Protein AF-0000000070935274 (afdb_homodimer)

Structure (mmCIF, N/CA/C/O backbone):
data_AF-0000000070935274-model_v1
#
loop_
_entity.id
_entity.type
_entity.pdbx_description
1 polymer 'Uncharacterized protein'
#
loop_
_atom_site.group_PDB
_atom_site.id
_atom_site.type_symbol
_atom_site.label_atom_id
_atom_site.label_alt_id
_atom_site.label_comp_id
_atom_site.label_asym_id
_atom_site.label_entity_id
_atom_site.label_seq_id
_atom_site.pdbx_PDB_ins_code
_atom_site.Cartn_x
_atom_site.Cartn_y
_atom_site.Cartn_z
_atom_site.occupancy
_atom_site.B_iso_or_equiv
_atom_site.auth_seq_id
_atom_site.auth_comp_id
_atom_site.auth_asym_id
_atom_site.auth_atom_id
_atom_site.pdbx_PDB_model_num
ATOM 1 N N . MET A 1 1 ? 27.766 1.95 -9.805 1 23.78 1 MET A N 1
ATOM 2 C CA . MET A 1 1 ? 26.625 1.088 -9.516 1 23.78 1 MET A CA 1
ATOM 3 C C . MET A 1 1 ? 25.875 0.736 -10.797 1 23.78 1 MET A C 1
ATOM 5 O O . MET A 1 1 ? 25.547 1.617 -11.602 1 23.78 1 MET A O 1
ATOM 9 N N . GLY A 1 2 ? 26.094 -0.434 -11.422 1 29.52 2 GLY A N 1
ATOM 10 C CA . GLY A 1 2 ? 25.734 -0.996 -12.711 1 29.52 2 GLY A CA 1
ATOM 11 C C . GLY A 1 2 ? 24.25 -0.93 -13 1 29.52 2 GLY A C 1
ATOM 12 O O . GLY A 1 2 ? 23.422 -1.37 -12.188 1 29.52 2 GLY A O 1
ATOM 13 N N . SER A 1 3 ? 23.703 0.046 -13.68 1 35.31 3 SER A N 1
ATOM 14 C CA . SER A 1 3 ? 22.406 0.133 -14.344 1 35.31 3 SER A CA 1
ATOM 15 C C . SER A 1 3 ? 22.078 -1.161 -15.086 1 35.31 3 SER A C 1
ATOM 17 O O . SER A 1 3 ? 22.656 -1.447 -16.141 1 35.31 3 SER A O 1
ATOM 19 N N . GLU A 1 4 ? 22.125 -2.318 -14.398 1 36.69 4 GLU A N 1
ATOM 20 C CA . GLU A 1 4 ? 21.859 -3.527 -15.164 1 36.69 4 GLU A CA 1
ATOM 21 C C . GLU A 1 4 ? 20.703 -3.324 -16.141 1 36.69 4 GLU A C 1
ATOM 23 O O . GLU A 1 4 ? 19.719 -2.656 -15.797 1 36.69 4 GLU A O 1
ATOM 28 N N . ASN A 1 5 ? 20.984 -3.178 -17.359 1 36.78 5 ASN A N 1
ATOM 29 C CA . ASN A 1 5 ? 20.203 -3.123 -18.594 1 36.78 5 ASN A CA 1
ATOM 30 C C . ASN A 1 5 ? 19.062 -4.129 -18.594 1 36.78 5 ASN A C 1
ATOM 32 O O . ASN A 1 5 ? 19.25 -5.289 -18.969 1 36.78 5 ASN A O 1
ATOM 36 N N . TRP A 1 6 ? 18.188 -4.125 -17.625 1 37.66 6 TRP A N 1
ATOM 37 C CA . TRP A 1 6 ? 17.031 -5 -17.766 1 37.66 6 TRP A CA 1
ATOM 38 C C . TRP A 1 6 ? 16.297 -4.742 -19.078 1 37.66 6 TRP A C 1
ATOM 40 O O . TRP A 1 6 ? 15.797 -3.635 -19.312 1 37.66 6 TRP A O 1
ATOM 50 N N . LYS A 1 7 ? 16.719 -5.328 -20.125 1 41.16 7 LYS A N 1
ATOM 51 C CA . LYS A 1 7 ? 15.953 -5.227 -21.375 1 41.16 7 LYS A CA 1
ATOM 52 C C . LYS A 1 7 ? 14.68 -6.066 -21.312 1 41.16 7 LYS A C 1
ATOM 54 O O . LYS A 1 7 ? 14.727 -7.25 -20.984 1 41.16 7 LYS A O 1
ATOM 59 N N . PRO A 1 8 ? 13.383 -5.391 -21.422 1 43.16 8 PRO A N 1
ATOM 60 C CA . PRO A 1 8 ? 12.156 -6.191 -21.453 1 43.16 8 PRO A CA 1
ATOM 61 C C . PRO A 1 8 ? 12.125 -7.184 -22.609 1 43.16 8 PRO A C 1
ATOM 63 O O . PRO A 1 8 ? 12.375 -6.805 -23.766 1 43.16 8 PRO A O 1
ATOM 66 N N . THR A 1 9 ? 12.617 -8.289 -22.578 1 44.41 9 THR A N 1
ATOM 67 C CA . THR A 1 9 ? 12.141 -9.211 -23.609 1 44.41 9 THR A CA 1
ATOM 68 C C . THR A 1 9 ? 10.734 -9.703 -23.281 1 44.41 9 THR A C 1
ATOM 70 O O . THR A 1 9 ? 10.227 -9.477 -22.188 1 44.41 9 THR A O 1
ATOM 73 N N . SER A 1 10 ? 9.898 -10.398 -24.203 1 48.88 10 SER A N 1
ATOM 74 C CA . SER A 1 10 ? 8.523 -10.883 -24.109 1 48.88 10 SER A CA 1
ATOM 75 C C . SER A 1 10 ? 8.211 -11.398 -22.719 1 48.88 10 SER A C 1
ATOM 77 O O . SER A 1 10 ? 7.086 -11.242 -22.234 1 48.88 10 SER A O 1
ATOM 79 N N . SER A 1 11 ? 9.125 -12.148 -22.094 1 55.41 11 SER A N 1
ATOM 80 C CA . SER A 1 11 ? 9.141 -12.797 -20.781 1 55.41 11 SER A CA 1
ATOM 81 C C . SER A 1 11 ? 10.023 -12.039 -19.797 1 55.41 11 SER A C 1
ATOM 83 O O . SER A 1 11 ? 10.648 -12.641 -18.922 1 55.41 11 SER A O 1
ATOM 85 N N . SER A 1 12 ? 10.297 -10.82 -19.922 1 73.69 12 SER A N 1
ATOM 86 C CA . SER A 1 12 ? 11.336 -10.195 -19.109 1 73.69 12 SER A CA 1
ATOM 87 C C . SER A 1 12 ? 10.789 -9.805 -17.734 1 73.69 12 SER A C 1
ATOM 89 O O . SER A 1 12 ? 9.773 -9.117 -17.641 1 73.69 12 SER A O 1
ATOM 91 N N . PHE A 1 13 ? 11.383 -10.484 -16.859 1 86.25 13 PHE A N 1
ATOM 92 C CA . PHE A 1 13 ? 11.125 -10.172 -15.461 1 86.25 13 PHE A CA 1
ATOM 93 C C . PHE A 1 13 ? 11.953 -8.969 -15.016 1 86.25 13 PHE A C 1
ATOM 95 O O . PHE A 1 13 ? 13.094 -8.805 -15.453 1 86.25 13 PHE A O 1
ATOM 102 N N . PHE A 1 14 ? 11.359 -8.141 -14.328 1 87.88 14 PHE A N 1
ATOM 103 C CA . PHE A 1 14 ? 12.039 -6.996 -13.734 1 87.88 14 PHE A CA 1
ATOM 104 C C . PHE A 1 14 ? 12.086 -7.125 -12.219 1 87.88 14 PHE A C 1
ATOM 106 O O . PHE A 1 14 ? 11.258 -7.812 -11.617 1 87.88 14 PHE A O 1
ATOM 113 N N . PRO A 1 15 ? 13.094 -6.441 -11.648 1 89.31 15 PRO A N 1
ATOM 114 C CA . PRO A 1 15 ? 13.188 -6.535 -10.188 1 89.31 15 PRO A CA 1
ATOM 115 C C . PRO A 1 15 ? 12.008 -5.887 -9.477 1 89.31 15 PRO A C 1
ATOM 117 O O . PRO A 1 15 ? 11.688 -4.723 -9.727 1 89.31 15 PRO A O 1
ATOM 120 N N . VAL A 1 16 ? 11.375 -6.645 -8.727 1 90.56 16 VAL A N 1
ATOM 121 C CA . VAL A 1 16 ? 10.336 -6.16 -7.828 1 90.56 16 VAL A CA 1
ATOM 122 C C . VAL A 1 16 ? 10.875 -6.086 -6.402 1 90.56 16 VAL A C 1
ATOM 124 O O . VAL A 1 16 ? 10.953 -7.102 -5.711 1 90.56 16 VAL A O 1
ATOM 127 N N . VAL A 1 17 ? 11.227 -4.836 -5.957 1 85.88 17 VAL A N 1
ATOM 128 C CA . VAL A 1 17 ? 11.852 -4.668 -4.652 1 85.88 17 VAL A CA 1
ATOM 129 C C . VAL A 1 17 ? 10.797 -4.301 -3.611 1 85.88 17 VAL A C 1
ATOM 131 O O . VAL A 1 17 ? 10.836 -4.785 -2.479 1 85.88 17 VAL A O 1
ATOM 134 N N . SER A 1 18 ? 9.883 -3.482 -4.023 1 88.06 18 SER A N 1
ATOM 135 C CA . SER A 1 18 ? 8.836 -3.066 -3.096 1 88.06 18 SER A CA 1
ATOM 136 C C . SER A 1 18 ? 7.477 -3.635 -3.498 1 88.06 18 SER A C 1
ATOM 138 O O . SER A 1 18 ? 6.879 -4.41 -2.754 1 88.06 18 SER A O 1
ATOM 140 N N . TRP A 1 19 ? 7.059 -3.24 -4.781 1 90.12 19 TRP A N 1
ATOM 141 C CA . TRP A 1 19 ? 5.77 -3.766 -5.227 1 90.12 19 TRP A CA 1
ATOM 142 C C . TRP A 1 19 ? 5.676 -3.764 -6.746 1 90.12 19 TRP A C 1
ATOM 144 O O . TRP A 1 19 ? 6.516 -3.168 -7.426 1 90.12 19 TRP A O 1
ATOM 154 N N . ILE A 1 20 ? 4.773 -4.535 -7.223 1 92.31 20 ILE A N 1
ATOM 155 C CA . ILE A 1 20 ? 4.277 -4.477 -8.594 1 92.31 20 ILE A CA 1
ATOM 156 C C . ILE A 1 20 ? 2.75 -4.445 -8.586 1 92.31 20 ILE A C 1
ATOM 158 O O . ILE A 1 20 ? 2.111 -5.059 -7.73 1 92.31 20 ILE A O 1
ATOM 162 N N . TYR A 1 21 ? 2.174 -3.656 -9.469 1 94.06 21 TYR A N 1
ATOM 163 C CA . TYR A 1 21 ? 0.718 -3.584 -9.492 1 94.06 21 TYR A CA 1
ATOM 164 C C . TYR A 1 21 ? 0.194 -3.541 -10.922 1 94.06 21 TYR A C 1
ATOM 166 O O . TYR A 1 21 ? 0.923 -3.174 -11.844 1 94.06 21 TYR A O 1
ATOM 174 N N . ILE A 1 22 ? -1.025 -3.965 -11.078 1 94.25 22 ILE A N 1
ATOM 175 C CA . ILE A 1 22 ? -1.756 -3.865 -12.336 1 94.25 22 ILE A CA 1
ATOM 176 C C . ILE A 1 22 ? -3.129 -3.246 -12.094 1 94.25 22 ILE A C 1
ATOM 178 O O . ILE A 1 22 ? -3.682 -3.363 -10.992 1 94.25 22 ILE A O 1
ATOM 182 N N . LYS A 1 23 ? -3.602 -2.588 -13.117 1 93 23 LYS A N 1
ATOM 183 C CA . LYS A 1 23 ? -4.918 -1.963 -13.031 1 93 23 LYS A CA 1
ATOM 184 C C . LYS A 1 23 ? -5.891 -2.596 -14.023 1 93 23 LYS A C 1
ATOM 186 O O . LYS A 1 23 ? -5.531 -2.865 -15.172 1 93 23 LYS A O 1
ATOM 191 N N . ASP A 1 24 ? -6.988 -2.934 -13.477 1 92 24 ASP A N 1
ATOM 192 C CA . ASP A 1 24 ? -8.125 -3.303 -14.312 1 92 24 ASP A CA 1
ATOM 193 C C . ASP A 1 24 ? -9.086 -2.127 -14.492 1 92 24 ASP A C 1
ATOM 195 O O . ASP A 1 24 ? -9.977 -1.92 -13.672 1 92 24 ASP A O 1
ATOM 199 N N . ARG A 1 25 ? -8.953 -1.443 -15.516 1 88.38 25 ARG A N 1
ATOM 200 C CA . ARG A 1 25 ? -9.703 -0.211 -15.742 1 88.38 25 ARG A CA 1
ATOM 201 C C . ARG A 1 25 ? -11.172 -0.507 -16.016 1 88.38 25 ARG A C 1
ATOM 203 O O . ARG A 1 25 ? -12.047 0.293 -15.68 1 88.38 25 ARG A O 1
ATOM 210 N N . LEU A 1 26 ? -11.453 -1.664 -16.578 1 87.69 26 LEU A N 1
ATOM 211 C CA . LEU A 1 26 ? -12.836 -2.043 -16.844 1 87.69 26 LEU A CA 1
ATOM 212 C C . LEU A 1 26 ? -13.609 -2.23 -15.547 1 87.69 26 LEU A C 1
ATOM 214 O O . LEU A 1 26 ? -14.758 -1.799 -15.438 1 87.69 26 LEU A O 1
ATOM 218 N N . ARG A 1 27 ? -12.969 -2.811 -14.617 1 89.31 27 ARG A N 1
ATOM 219 C CA . ARG A 1 27 ? -13.625 -3.082 -13.344 1 89.31 27 ARG A CA 1
ATOM 220 C C . ARG A 1 27 ? -13.281 -2.016 -12.312 1 89.31 27 ARG A C 1
ATOM 222 O O . ARG A 1 27 ? -13.75 -2.072 -11.172 1 89.31 27 ARG A O 1
ATOM 229 N N . ASN A 1 28 ? -12.445 -1.105 -12.625 1 90.44 28 ASN A N 1
ATOM 230 C CA . ASN A 1 28 ? -11.984 -0.032 -11.75 1 90.44 28 ASN A CA 1
ATOM 231 C C . ASN A 1 28 ? -11.289 -0.58 -10.508 1 90.44 28 ASN A C 1
ATOM 233 O O . ASN A 1 28 ? -11.586 -0.17 -9.391 1 90.44 28 ASN A O 1
ATOM 237 N N . LEU A 1 29 ? -10.383 -1.49 -10.727 1 94 29 LEU A N 1
ATOM 238 C CA . LEU A 1 29 ? -9.672 -2.135 -9.625 1 94 29 LEU A CA 1
ATOM 239 C C . LEU A 1 29 ? -8.164 -2.088 -9.852 1 94 29 LEU A C 1
ATOM 241 O O . LEU A 1 29 ? -7.699 -2.096 -10.992 1 94 29 LEU A O 1
ATOM 245 N N . GLN A 1 30 ? -7.508 -1.974 -8.781 1 94.69 30 GLN A N 1
ATOM 246 C CA . GLN A 1 30 ? -6.059 -2.156 -8.773 1 94.69 30 GLN A CA 1
ATOM 247 C C . GLN A 1 30 ? -5.664 -3.373 -7.938 1 94.69 30 GLN A C 1
ATOM 249 O O . GLN A 1 30 ? -6.227 -3.605 -6.867 1 94.69 30 GLN A O 1
ATOM 254 N N . PHE A 1 31 ? -4.789 -4.156 -8.484 1 94.75 31 PHE A N 1
ATOM 255 C CA . PHE A 1 31 ? -4.199 -5.297 -7.797 1 94.75 31 PHE A CA 1
ATOM 256 C C . PHE A 1 31 ? -2.707 -5.078 -7.566 1 94.75 31 PHE A C 1
ATOM 258 O O . PHE A 1 31 ? -1.964 -4.801 -8.508 1 94.75 31 PHE A O 1
ATOM 265 N N . THR A 1 32 ? -2.281 -5.168 -6.293 1 94.25 32 THR A N 1
ATOM 266 C CA . THR A 1 32 ? -0.896 -4.918 -5.91 1 94.25 32 THR A CA 1
ATOM 267 C C . THR A 1 32 ? -0.292 -6.145 -5.234 1 94.25 32 THR A C 1
ATOM 269 O O . THR A 1 32 ? -0.936 -6.777 -4.391 1 94.25 32 THR A O 1
ATOM 272 N N . VAL A 1 33 ? 0.872 -6.445 -5.566 1 92.25 33 VAL A N 1
ATOM 273 C CA . VAL A 1 33 ? 1.615 -7.555 -4.984 1 92.25 33 VAL A CA 1
ATOM 274 C C . VAL A 1 33 ? 2.879 -7.035 -4.305 1 92.25 33 VAL A C 1
ATOM 276 O O . VAL A 1 33 ? 3.686 -6.34 -4.93 1 92.25 33 VAL A O 1
ATOM 279 N N . LEU A 1 34 ? 3.055 -7.312 -3.068 1 89.5 34 LEU A N 1
ATOM 280 C CA . LEU A 1 34 ? 4.258 -7.051 -2.289 1 89.5 34 LEU A CA 1
ATOM 281 C C . LEU A 1 34 ? 4.938 -8.352 -1.88 1 89.5 34 LEU A C 1
ATOM 283 O O . LEU A 1 34 ? 4.43 -9.086 -1.027 1 89.5 34 LEU A O 1
ATOM 287 N N . PRO A 1 35 ? 6.035 -8.617 -2.496 1 87.19 35 PRO A N 1
ATOM 288 C CA . PRO A 1 35 ? 6.766 -9.812 -2.062 1 87.19 35 PRO A CA 1
ATOM 289 C C . PRO A 1 35 ? 7.512 -9.594 -0.747 1 87.19 35 PRO A C 1
ATOM 291 O O . PRO A 1 35 ? 7.816 -8.461 -0.383 1 87.19 35 PRO A O 1
ATOM 294 N N . ASP A 1 36 ? 7.816 -10.664 -0.062 1 78.94 36 ASP A N 1
ATOM 295 C CA . ASP A 1 36 ? 8.523 -10.578 1.213 1 78.94 36 ASP A CA 1
ATOM 296 C C . ASP A 1 36 ? 10.008 -10.32 0.999 1 78.94 36 ASP A C 1
ATOM 298 O O . ASP A 1 36 ? 10.703 -9.852 1.907 1 78.94 36 ASP A O 1
ATOM 302 N N . THR A 1 37 ? 10.523 -10.672 -0.162 1 80.81 37 THR A N 1
ATOM 303 C CA . THR A 1 37 ? 11.891 -10.414 -0.582 1 80.81 37 THR A CA 1
ATOM 304 C C . THR A 1 37 ? 11.945 -10.008 -2.053 1 80.81 37 THR A C 1
ATOM 306 O O . THR A 1 37 ? 11.062 -10.367 -2.83 1 80.81 37 THR A O 1
ATOM 309 N N . PRO A 1 38 ? 12.938 -9.156 -2.316 1 84.12 38 PRO A N 1
ATOM 310 C CA . PRO A 1 38 ? 13.031 -8.797 -3.734 1 84.12 38 PRO A CA 1
ATOM 311 C C . PRO A 1 38 ? 13.031 -10.016 -4.652 1 84.12 38 PRO A C 1
ATOM 313 O O . PRO A 1 38 ? 13.633 -11.047 -4.324 1 84.12 38 PRO A O 1
ATOM 316 N N . GLU A 1 39 ? 12.344 -9.875 -5.766 1 86.31 39 GLU A N 1
ATOM 317 C CA . GLU A 1 39 ? 12.25 -10.961 -6.738 1 86.31 39 GLU A CA 1
ATOM 318 C C . GLU A 1 39 ? 11.938 -10.422 -8.133 1 86.31 39 GLU A C 1
ATOM 320 O O . GLU A 1 39 ? 11.789 -9.211 -8.32 1 86.31 39 GLU A O 1
ATOM 325 N N . GLY A 1 40 ? 11.922 -11.328 -9.078 1 86.25 40 GLY A N 1
ATOM 326 C CA . GLY A 1 40 ? 11.531 -10.93 -10.422 1 86.25 40 GLY A CA 1
ATOM 327 C C . GLY A 1 40 ? 10.039 -11.008 -10.664 1 86.25 40 GLY A C 1
ATOM 328 O O . GLY A 1 40 ? 9.375 -11.93 -10.188 1 86.25 40 GLY A O 1
ATOM 329 N N . GLY A 1 41 ? 9.547 -9.969 -11.312 1 87.88 41 GLY A N 1
ATOM 330 C CA . GLY A 1 41 ? 8.133 -9.977 -11.656 1 87.88 41 GLY A CA 1
ATOM 331 C C . GLY A 1 41 ? 7.828 -9.234 -12.945 1 87.88 41 GLY A C 1
ATOM 332 O O . GLY A 1 41 ? 8.664 -8.477 -13.445 1 87.88 41 GLY A O 1
ATOM 333 N N . THR A 1 42 ? 6.707 -9.555 -13.445 1 88.81 42 THR A N 1
ATOM 334 C CA . THR A 1 42 ? 6.219 -8.859 -14.633 1 88.81 42 THR A CA 1
ATOM 335 C C . THR A 1 42 ? 4.695 -8.898 -14.695 1 88.81 42 THR A C 1
ATOM 337 O O . THR A 1 42 ? 4.059 -9.672 -13.977 1 88.81 42 THR A O 1
ATOM 340 N N . SER A 1 43 ? 4.184 -7.961 -15.477 1 90.94 43 SER A N 1
ATOM 341 C CA . SER A 1 43 ? 2.748 -7.988 -15.742 1 90.94 43 SER A CA 1
ATOM 342 C C . SER A 1 43 ? 2.455 -8.578 -17.125 1 90.94 43 SER A C 1
ATOM 344 O O . SER A 1 43 ? 3.115 -8.227 -18.094 1 90.94 43 SER A O 1
ATOM 346 N N . LEU A 1 44 ? 1.514 -9.438 -17.125 1 84.12 44 LEU A N 1
ATOM 347 C CA . LEU A 1 44 ? 1.109 -10.062 -18.375 1 84.12 44 LEU A CA 1
ATOM 348 C C . LEU A 1 44 ? -0.054 -9.312 -19.016 1 84.12 44 LEU A C 1
ATOM 350 O O . LEU A 1 44 ? -0.822 -8.648 -18.312 1 84.12 44 LEU A O 1
ATOM 354 N N . HIS A 1 45 ? -0.156 -9.383 -20.281 1 75.88 45 HIS A N 1
ATOM 355 C CA . HIS A 1 45 ? -1.172 -8.672 -21.047 1 75.88 45 HIS A CA 1
ATOM 356 C C . HIS A 1 45 ? -2.576 -9.078 -20.609 1 75.88 45 HIS A C 1
ATOM 358 O O . HIS A 1 45 ? -3.539 -8.344 -20.844 1 75.88 45 HIS A O 1
ATOM 364 N N . ASP A 1 46 ? -2.654 -10.141 -20 1 76.5 46 ASP A N 1
ATOM 365 C CA . ASP A 1 46 ? -3.975 -10.633 -19.625 1 76.5 46 ASP A CA 1
ATOM 366 C C . ASP A 1 46 ? -4.363 -10.148 -18.219 1 76.5 46 ASP A C 1
ATOM 368 O O . ASP A 1 46 ? -5.348 -10.609 -17.656 1 76.5 46 ASP A O 1
ATOM 372 N N . GLY A 1 47 ? -3.678 -9.25 -17.734 1 85.19 47 GLY A N 1
ATOM 373 C CA . GLY A 1 47 ? -4.031 -8.711 -16.438 1 85.19 47 GLY A CA 1
ATOM 374 C C . GLY A 1 47 ? -3.553 -9.57 -15.281 1 85.19 47 GLY A C 1
ATOM 375 O O . GLY A 1 47 ? -4.242 -9.703 -14.273 1 85.19 47 GLY A O 1
ATOM 376 N N . GLN A 1 48 ? -2.523 -10.188 -15.5 1 90 48 GLN A N 1
ATOM 377 C CA . GLN A 1 48 ? -1.946 -11.031 -14.461 1 90 48 GLN A CA 1
ATOM 378 C C . GLN A 1 48 ? -0.538 -10.578 -14.094 1 90 48 GLN A C 1
ATOM 380 O O . GLN A 1 48 ? 0.158 -9.977 -14.922 1 90 48 GLN A O 1
ATOM 385 N N . VAL A 1 49 ? -0.214 -10.812 -12.922 1 90.56 49 VAL A N 1
ATOM 386 C CA . VAL A 1 49 ? 1.17 -10.641 -12.492 1 90.56 49 VAL A CA 1
ATOM 387 C C . VAL A 1 49 ? 1.87 -12 -12.469 1 90.56 49 VAL A C 1
ATOM 389 O O . VAL A 1 49 ? 1.296 -12.992 -12.016 1 90.56 49 VAL A O 1
ATOM 392 N N . GLU A 1 50 ? 3.018 -12 -12.961 1 88.56 50 GLU A N 1
ATOM 393 C CA . GLU A 1 50 ? 3.859 -13.195 -12.891 1 88.56 50 GLU A CA 1
ATOM 394 C C . GLU A 1 50 ? 5.121 -12.93 -12.078 1 88.56 50 GLU A C 1
ATOM 396 O O . GLU A 1 50 ? 5.805 -11.922 -12.289 1 88.56 50 GLU A O 1
ATOM 401 N N . LEU A 1 51 ? 5.348 -13.797 -11.141 1 87.31 51 LEU A N 1
ATOM 402 C CA . LEU A 1 51 ? 6.562 -13.711 -10.336 1 87.31 51 LEU A CA 1
ATOM 403 C C . LEU A 1 51 ? 7.516 -14.852 -10.672 1 87.31 51 LEU A C 1
ATOM 405 O O . LEU A 1 51 ? 7.078 -15.953 -11.023 1 87.31 51 LEU A O 1
ATOM 409 N N . MET A 1 52 ? 8.82 -14.508 -10.508 1 84.81 52 MET A N 1
ATOM 410 C CA . MET A 1 52 ? 9.852 -15.469 -10.867 1 84.81 52 MET A CA 1
ATOM 411 C C . MET A 1 52 ? 9.945 -16.578 -9.828 1 84.81 52 MET A C 1
ATOM 413 O O . MET A 1 52 ? 10.039 -17.766 -10.18 1 84.81 52 MET A O 1
ATOM 417 N N . ASP A 1 53 ? 10.172 -16.125 -8.586 1 77.31 53 ASP A N 1
ATOM 418 C CA . ASP A 1 53 ? 10.383 -17.109 -7.527 1 77.31 53 ASP A CA 1
ATOM 419 C C . ASP A 1 53 ? 9.055 -17.562 -6.934 1 77.31 53 ASP A C 1
ATOM 421 O O . ASP A 1 53 ? 8.133 -16.766 -6.773 1 77.31 53 ASP A O 1
ATOM 425 N N . ARG A 1 54 ? 9.195 -18.844 -6.758 1 68.62 54 ARG A N 1
ATOM 426 C CA . ARG A 1 54 ? 8.039 -19.453 -6.117 1 68.62 54 ARG A CA 1
ATOM 427 C C . ARG A 1 54 ? 8.336 -19.812 -4.664 1 68.62 54 ARG A C 1
ATOM 429 O O . ARG A 1 54 ? 9.5 -19.812 -4.25 1 68.62 54 ARG A O 1
ATOM 436 N N . LEU A 1 55 ? 7.352 -20.031 -3.814 1 62 55 LEU A N 1
ATOM 437 C CA . LEU A 1 55 ? 7.441 -20.359 -2.396 1 62 55 LEU A CA 1
ATOM 438 C C . LEU A 1 55 ? 7.668 -19.109 -1.562 1 62 55 LEU A C 1
ATOM 440 O O . LEU A 1 55 ? 8.625 -19.031 -0.784 1 62 55 LEU A O 1
ATOM 444 N N . ARG A 1 56 ? 7.062 -18.234 -1.952 1 71.12 56 ARG A N 1
ATOM 445 C CA . ARG A 1 56 ? 7.211 -16.969 -1.229 1 71.12 56 ARG A CA 1
ATOM 446 C C . ARG A 1 56 ? 5.883 -16.531 -0.625 1 71.12 56 ARG A C 1
ATOM 448 O O . ARG A 1 56 ? 4.82 -16.969 -1.059 1 71.12 56 ARG A O 1
ATOM 455 N N . ASN A 1 57 ? 6.125 -15.922 0.449 1 80.12 57 ASN A N 1
ATOM 456 C CA . ASN A 1 57 ? 4.984 -15.211 1.018 1 80.12 57 ASN A CA 1
ATOM 457 C C . ASN A 1 57 ? 4.73 -13.891 0.299 1 80.12 57 ASN A C 1
ATOM 459 O O . ASN A 1 57 ? 5.672 -13.148 0.008 1 80.12 57 ASN A O 1
ATOM 463 N N . LEU A 1 58 ? 3.504 -13.766 -0.087 1 87.25 58 LEU A N 1
ATOM 464 C CA . LEU A 1 58 ? 3.109 -12.547 -0.775 1 87.25 58 LEU A CA 1
ATOM 465 C C . LEU A 1 58 ? 2.037 -11.797 0.013 1 87.25 58 LEU A C 1
ATOM 467 O O . LEU A 1 58 ? 1.139 -12.414 0.586 1 87.25 58 LEU A O 1
ATOM 471 N N . GLN A 1 59 ? 2.182 -10.547 0.032 1 89 59 GLN A N 1
ATOM 472 C CA . GLN A 1 59 ? 1.059 -9.688 0.4 1 89 59 GLN A CA 1
ATOM 473 C C . GLN A 1 59 ? 0.313 -9.195 -0.837 1 89 59 GLN A C 1
ATOM 475 O O . GLN A 1 59 ? 0.916 -8.609 -1.74 1 89 59 GLN A O 1
ATOM 480 N N . LEU A 1 60 ? -0.949 -9.492 -0.827 1 91.25 60 LEU A N 1
ATOM 481 C CA . LEU A 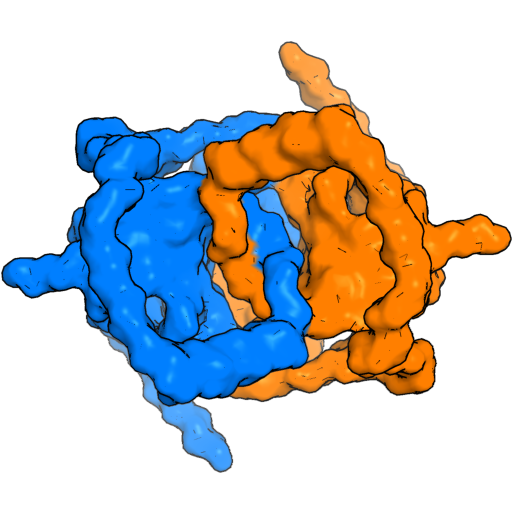1 60 ? -1.812 -9.117 -1.939 1 91.25 60 LEU A CA 1
ATOM 482 C C . LEU A 1 60 ? -2.834 -8.07 -1.501 1 91.25 60 LEU A C 1
ATOM 484 O O . LEU A 1 60 ? -3.486 -8.234 -0.466 1 91.25 60 LEU A O 1
ATOM 488 N N . THR A 1 61 ? -2.912 -6.973 -2.262 1 92.62 61 THR A N 1
ATOM 489 C CA . THR A 1 61 ? -3.9 -5.949 -1.938 1 92.62 61 THR A CA 1
ATOM 490 C C . THR A 1 61 ? -4.766 -5.629 -3.152 1 92.62 61 THR A C 1
ATOM 492 O O . THR A 1 61 ? -4.25 -5.441 -4.258 1 92.62 61 THR A O 1
ATOM 495 N N . VAL A 1 62 ? -6.062 -5.641 -2.934 1 93.31 62 VAL A N 1
ATOM 496 C CA . VAL A 1 62 ? -7.035 -5.195 -3.924 1 93.31 62 VAL A CA 1
ATOM 497 C C . VAL A 1 62 ? -7.707 -3.908 -3.447 1 93.31 62 VAL A C 1
ATOM 499 O O . VAL A 1 62 ? -8.109 -3.805 -2.285 1 93.31 62 VAL A O 1
ATOM 502 N N . LEU A 1 63 ? -7.77 -2.961 -4.328 1 93.5 63 LEU A N 1
ATOM 503 C CA . LEU A 1 63 ? -8.43 -1.702 -3.996 1 93.5 63 LEU A CA 1
ATOM 504 C C . LEU A 1 63 ? -9.016 -1.05 -5.246 1 93.5 63 LEU A C 1
ATOM 506 O O . LEU A 1 63 ? -8.664 -1.419 -6.367 1 93.5 63 LEU A O 1
ATOM 510 N N . PRO A 1 64 ? -9.953 -0.121 -5.027 1 93.25 64 PRO A N 1
ATOM 511 C CA . PRO A 1 64 ? -10.438 0.612 -6.199 1 93.25 64 PRO A CA 1
ATOM 512 C C . PRO A 1 64 ? -9.328 1.386 -6.91 1 93.25 64 PRO A C 1
ATOM 514 O O . PRO A 1 64 ? -8.438 1.929 -6.258 1 93.25 64 PRO A O 1
ATOM 517 N N . ASP A 1 65 ? -9.375 1.288 -8.242 1 92.69 65 ASP A N 1
ATOM 518 C CA . ASP A 1 65 ? -8.484 2.162 -9.008 1 92.69 65 ASP A CA 1
ATOM 519 C C . ASP A 1 65 ? -8.75 3.631 -8.68 1 92.69 65 ASP A C 1
ATOM 521 O O . ASP A 1 65 ? -9.805 4.168 -9.016 1 92.69 65 ASP A O 1
ATOM 525 N N . THR A 1 66 ? -7.809 4.25 -8.008 1 89.94 66 THR A N 1
ATOM 526 C CA . THR A 1 66 ? -7.953 5.625 -7.547 1 89.94 66 THR A CA 1
ATOM 527 C C . THR A 1 66 ? -7.051 6.562 -8.344 1 89.94 66 THR A C 1
ATOM 529 O O . THR A 1 66 ? -5.871 6.27 -8.555 1 89.94 66 THR A O 1
ATOM 532 N N . PRO A 1 67 ? -7.664 7.652 -8.859 1 88.25 67 PRO A N 1
ATOM 533 C CA . PRO A 1 67 ? -6.789 8.633 -9.5 1 88.25 67 PRO A CA 1
ATOM 534 C C . PRO A 1 67 ? -5.844 9.32 -8.508 1 88.25 67 PRO A C 1
ATOM 536 O O . PRO A 1 67 ? -6.141 9.383 -7.312 1 88.25 67 PRO A O 1
ATOM 539 N N . GLU A 1 68 ? -4.703 9.75 -9.055 1 86.75 68 GLU A N 1
ATOM 540 C CA . GLU A 1 68 ? -3.793 10.531 -8.219 1 86.75 68 GLU A CA 1
ATOM 541 C C . GLU A 1 68 ? -4.52 11.695 -7.559 1 86.75 68 GLU A C 1
ATOM 543 O O . GLU A 1 68 ? -5.238 12.445 -8.219 1 86.75 68 GLU A O 1
ATOM 548 N N . GLY A 1 69 ? -4.312 11.82 -6.234 1 85.38 69 GLY A N 1
ATOM 549 C CA . GLY A 1 69 ? -4.914 12.922 -5.492 1 85.38 69 GLY A CA 1
ATOM 550 C C . GLY A 1 69 ? -6.406 12.75 -5.277 1 85.38 69 GLY A C 1
ATOM 551 O O . GLY A 1 69 ? -7.066 13.641 -4.75 1 85.38 69 GLY A O 1
ATOM 552 N N . GLY A 1 70 ? -6.922 11.633 -5.676 1 85.12 70 GLY A N 1
ATOM 553 C CA . GLY A 1 70 ? -8.359 11.445 -5.617 1 85.12 70 GLY A CA 1
ATOM 554 C C . GLY A 1 70 ? -8.773 10.234 -4.801 1 85.12 70 GLY A C 1
ATOM 555 O O . GLY A 1 70 ? -7.996 9.742 -3.977 1 85.12 70 GLY A O 1
ATOM 556 N N . THR A 1 71 ? -10.125 9.992 -4.961 1 79.69 71 THR A N 1
ATOM 557 C CA . THR A 1 71 ? -10.711 8.859 -4.258 1 79.69 71 THR A CA 1
ATOM 558 C C . THR A 1 71 ? -11.562 8.016 -5.211 1 79.69 71 THR A C 1
ATOM 560 O O . THR A 1 71 ? -11.898 8.461 -6.309 1 79.69 71 THR A O 1
ATOM 563 N N . SER A 1 72 ? -11.625 6.805 -4.855 1 85.38 72 SER A N 1
ATOM 564 C CA . SER A 1 72 ? -12.531 5.898 -5.555 1 85.38 72 SER A CA 1
ATOM 565 C C . SER A 1 72 ? -13.344 5.062 -4.574 1 85.38 72 SER A C 1
ATOM 567 O O . SER A 1 72 ? -12.789 4.438 -3.672 1 85.38 72 SER A O 1
ATOM 569 N N . LEU A 1 73 ? -14.656 5.129 -4.703 1 87.38 73 LEU A N 1
ATOM 570 C CA . LEU A 1 73 ? -15.562 4.395 -3.83 1 87.38 73 LEU A CA 1
ATOM 571 C C . LEU A 1 73 ? -16.266 3.277 -4.594 1 87.38 73 LEU A C 1
ATOM 573 O O . LEU A 1 73 ? -17.312 2.789 -4.164 1 87.38 73 LEU A O 1
ATOM 577 N N . HIS A 1 74 ? -15.664 2.9 -5.645 1 87.25 74 HIS A N 1
ATOM 578 C CA . HIS A 1 74 ? -16.312 1.904 -6.496 1 87.25 74 HIS A CA 1
ATOM 579 C C . HIS A 1 74 ? -16.281 0.527 -5.84 1 87.25 74 HIS A C 1
ATOM 581 O O . HIS A 1 74 ? -15.305 0.155 -5.191 1 87.25 74 HIS A O 1
ATOM 587 N N . ASP A 1 75 ? -17.406 -0.135 -6 1 90 75 ASP A N 1
ATOM 588 C CA . ASP A 1 75 ? -17.453 -1.553 -5.652 1 90 75 ASP A CA 1
ATOM 589 C C . ASP A 1 75 ? -16.859 -2.408 -6.766 1 90 75 ASP A C 1
ATOM 591 O O . ASP A 1 75 ? -16.719 -1.955 -7.902 1 90 75 ASP A O 1
ATOM 595 N N . GLY A 1 76 ? -16.406 -3.545 -6.422 1 90 76 GLY A N 1
ATOM 596 C CA . GLY A 1 76 ? -15.852 -4.461 -7.406 1 90 76 GLY A CA 1
ATOM 597 C C . GLY A 1 76 ? -15.664 -5.867 -6.875 1 90 76 GLY A C 1
ATOM 598 O O . GLY A 1 76 ? -15.867 -6.121 -5.688 1 90 76 GLY A O 1
ATOM 599 N N . GLN A 1 77 ? -15.461 -6.73 -7.84 1 91.69 77 GLN A N 1
ATOM 600 C CA . GLN A 1 77 ? -15.211 -8.133 -7.516 1 91.69 77 GLN A CA 1
ATOM 601 C C . GLN A 1 77 ? -14.102 -8.711 -8.391 1 91.69 77 GLN A C 1
ATOM 603 O O . GLN A 1 77 ? -14.031 -8.422 -9.586 1 91.69 77 GLN A O 1
ATOM 608 N N . VAL A 1 78 ? -13.266 -9.5 -7.754 1 90.56 78 VAL A N 1
ATOM 609 C CA . VAL A 1 78 ? -12.188 -10.125 -8.523 1 90.56 78 VAL A CA 1
ATOM 610 C C . VAL A 1 78 ? -11.805 -11.461 -7.879 1 90.56 78 VAL A C 1
ATOM 612 O O . VAL A 1 78 ? -11.977 -11.641 -6.668 1 90.56 78 VAL A O 1
ATOM 615 N N . GLU A 1 79 ? -11.352 -12.352 -8.703 1 89.25 79 GLU A N 1
ATOM 616 C CA . GLU A 1 79 ? -10.781 -13.602 -8.211 1 89.25 79 GLU A CA 1
ATOM 617 C C . GLU A 1 79 ? -9.258 -13.516 -8.117 1 89.25 79 GLU A C 1
ATOM 619 O O . GLU A 1 79 ? -8.578 -13.359 -9.133 1 89.25 79 GLU A O 1
ATOM 624 N N . LEU A 1 80 ? -8.734 -13.711 -6.895 1 89.19 80 LEU A N 1
ATOM 625 C CA . LEU A 1 80 ? -7.297 -13.57 -6.684 1 89.19 80 LEU A CA 1
ATOM 626 C C . LEU A 1 80 ? -6.52 -14.562 -7.539 1 89.19 80 LEU A C 1
ATOM 628 O O . LEU A 1 80 ? -5.465 -14.234 -8.078 1 89.19 80 LEU A O 1
ATOM 632 N N . MET A 1 81 ? -7.078 -15.664 -7.645 1 84.44 81 MET A N 1
ATOM 633 C CA . MET A 1 81 ? -6.383 -16.734 -8.359 1 84.44 81 MET A CA 1
ATOM 634 C C . MET A 1 81 ? -6.168 -16.359 -9.82 1 84.44 81 MET A C 1
ATOM 636 O O . MET A 1 81 ? -5.234 -16.844 -10.461 1 84.44 81 MET A O 1
ATOM 640 N N . ASN A 1 82 ? -6.957 -15.414 -10.336 1 86 82 ASN A N 1
ATOM 641 C CA . ASN A 1 82 ? -6.871 -15.023 -11.734 1 86 82 ASN A CA 1
ATOM 642 C C . ASN A 1 82 ? -5.871 -13.891 -11.945 1 86 82 ASN A C 1
ATOM 644 O O . ASN A 1 82 ? -5.516 -13.57 -13.078 1 86 82 ASN A O 1
ATOM 648 N N . LEU A 1 83 ? -5.414 -13.375 -10.891 1 89.31 83 LEU A N 1
ATOM 649 C CA . LEU A 1 83 ? -4.555 -12.203 -11 1 89.31 83 LEU A CA 1
ATOM 650 C C . LEU A 1 83 ? -3.082 -12.609 -10.984 1 89.31 83 LEU A C 1
ATOM 652 O O . LEU A 1 83 ? -2.207 -11.789 -11.281 1 89.31 83 LEU A O 1
ATOM 656 N N . LEU A 1 84 ? -2.906 -13.844 -10.617 1 88.19 84 LEU A N 1
ATOM 657 C CA . LEU A 1 84 ? -1.552 -14.383 -10.648 1 88.19 84 LEU A CA 1
ATOM 658 C C . LEU A 1 84 ? -1.418 -15.453 -11.727 1 88.19 84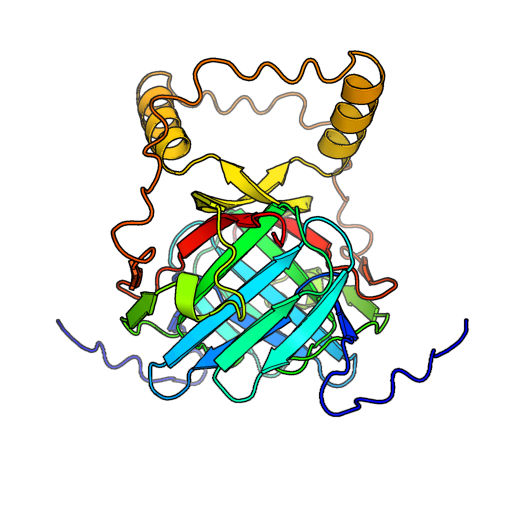 LEU A C 1
ATOM 660 O O . LEU A 1 84 ? -2.293 -16.312 -11.867 1 88.19 84 LEU A O 1
ATOM 664 N N . SER A 1 85 ? -0.488 -15.375 -12.648 1 81.25 85 SER A N 1
ATOM 665 C CA . SER A 1 85 ? -0.347 -16.188 -13.852 1 81.25 85 SER A CA 1
ATOM 666 C C . SER A 1 85 ? -0.403 -17.672 -13.523 1 81.25 85 SER A C 1
ATOM 668 O O . SER A 1 85 ? -0.958 -18.469 -14.289 1 81.25 85 SER A O 1
ATOM 670 N N . ASN A 1 86 ? 0.121 -18.172 -12.586 1 71.25 86 ASN A N 1
ATOM 671 C CA . ASN A 1 86 ? 0.191 -19.625 -12.469 1 71.25 86 ASN A CA 1
ATOM 672 C C . ASN A 1 86 ? -0.671 -20.125 -11.32 1 71.25 86 ASN A C 1
ATOM 674 O O . ASN A 1 86 ? -0.564 -21.297 -10.93 1 71.25 86 ASN A O 1
ATOM 678 N N . ASN A 1 87 ? -1.603 -19.344 -11.039 1 62.44 87 ASN A N 1
ATOM 679 C CA . ASN A 1 87 ? -2.627 -19.766 -10.086 1 62.44 87 ASN A CA 1
ATOM 680 C C . ASN A 1 87 ? -2.029 -20.562 -8.938 1 62.44 87 ASN A C 1
ATOM 682 O O . ASN A 1 87 ? -2.576 -21.609 -8.555 1 62.44 87 ASN A O 1
ATOM 686 N N . LEU A 1 88 ? -0.911 -20.125 -8.539 1 69.44 88 LEU A N 1
ATOM 687 C CA . LEU A 1 88 ? -0.178 -20.969 -7.602 1 69.44 88 LEU A CA 1
ATOM 688 C C . LEU A 1 88 ? -0.461 -20.547 -6.164 1 69.44 88 LEU A C 1
ATOM 690 O O . LEU A 1 88 ? 0.349 -20.797 -5.27 1 69.44 88 LEU A O 1
ATOM 694 N N . LEU A 1 89 ? -1.639 -20.078 -5.988 1 76.5 89 LEU A N 1
ATOM 695 C CA . LEU A 1 89 ? -1.872 -19.688 -4.602 1 76.5 89 LEU A CA 1
ATOM 696 C C . LEU A 1 89 ? -2.197 -20.906 -3.746 1 76.5 89 LEU A C 1
ATOM 698 O O . LEU A 1 89 ? -3.064 -21.703 -4.102 1 76.5 89 LEU A O 1
ATOM 702 N N . GLU A 1 90 ? -1.456 -21.266 -2.818 1 74.31 90 GLU A N 1
ATOM 703 C CA . GLU A 1 90 ? -1.678 -22.391 -1.909 1 74.31 90 GLU A CA 1
ATOM 704 C C . GLU A 1 90 ? -2.559 -21.969 -0.732 1 74.31 90 GLU A C 1
ATOM 706 O O . GLU A 1 90 ? -3.539 -22.656 -0.417 1 74.31 90 GLU A O 1
ATOM 711 N N . ASP A 1 91 ? -2.139 -21.016 -0.088 1 76.69 91 ASP A N 1
ATOM 712 C CA . ASP A 1 91 ? -2.857 -20.516 1.082 1 76.69 91 ASP A CA 1
ATOM 713 C C . ASP A 1 91 ? -3.045 -19 1.011 1 76.69 91 ASP A C 1
ATOM 715 O O . ASP A 1 91 ? -2.15 -18.281 0.566 1 76.69 91 ASP A O 1
ATOM 719 N N . VAL A 1 92 ? -4.32 -18.609 1.283 1 80.69 92 VAL A N 1
ATOM 720 C CA . VAL A 1 92 ? -4.633 -17.188 1.295 1 80.69 92 VAL A CA 1
ATOM 721 C C . VAL A 1 92 ? -5.383 -16.828 2.578 1 80.69 92 VAL A C 1
ATOM 723 O O . VAL A 1 92 ? -6.348 -17.5 2.947 1 80.69 92 VAL A O 1
ATOM 726 N N . ALA A 1 93 ? -4.902 -15.875 3.301 1 79.38 93 ALA A N 1
ATOM 727 C CA . ALA A 1 93 ? -5.566 -15.352 4.492 1 79.38 93 ALA A CA 1
ATOM 728 C C . ALA A 1 93 ? -5.777 -13.844 4.391 1 79.38 93 ALA A C 1
ATOM 730 O O . ALA A 1 93 ? -4.852 -13.109 4.039 1 79.38 93 ALA A O 1
ATOM 731 N N . GLU A 1 94 ? -6.969 -13.43 4.641 1 82.19 94 GLU A N 1
ATOM 732 C CA . GLU A 1 94 ? -7.211 -11.992 4.629 1 82.19 94 GLU A CA 1
ATOM 733 C C . GLU A 1 94 ? -6.617 -11.32 5.859 1 82.19 94 GLU A C 1
ATOM 735 O O . GLU A 1 94 ? -6.73 -11.836 6.973 1 82.19 94 GLU A O 1
ATOM 740 N N . THR A 1 95 ? -5.953 -10.211 5.648 1 77.06 95 THR A N 1
ATOM 741 C CA . THR A 1 95 ? -5.289 -9.438 6.691 1 77.06 95 THR A CA 1
ATOM 742 C C . THR A 1 95 ? -5.582 -7.949 6.531 1 77.06 95 THR A C 1
ATOM 744 O O . THR A 1 95 ? -6.168 -7.531 5.531 1 77.06 95 THR A O 1
ATOM 747 N N . THR A 1 96 ? -5.277 -7.219 7.652 1 70.56 96 THR A N 1
ATOM 748 C CA . THR A 1 96 ? -5.273 -5.766 7.516 1 70.56 96 THR A CA 1
ATOM 749 C C . THR A 1 96 ? -3.934 -5.277 6.969 1 70.56 96 THR A C 1
ATOM 751 O O . THR A 1 96 ? -2.92 -5.969 7.086 1 70.56 96 THR A O 1
ATOM 754 N N . LEU A 1 97 ? -4.062 -4.328 6.203 1 66.94 97 LEU A N 1
ATOM 755 C CA . LEU A 1 97 ? -2.834 -3.633 5.848 1 66.94 97 LEU A CA 1
ATOM 756 C C . LEU A 1 97 ? -2.506 -2.549 6.867 1 66.94 97 LEU A C 1
ATOM 758 O O . LEU A 1 97 ? -3.326 -1.663 7.121 1 66.94 97 LEU A O 1
ATOM 762 N N . SER A 1 98 ? -1.545 -2.713 7.621 1 64.81 98 SER A N 1
ATOM 763 C CA . SER A 1 98 ? -1.202 -1.689 8.602 1 64.81 98 SER A CA 1
ATOM 764 C C . SER A 1 98 ? 0.305 -1.619 8.828 1 64.81 98 SER A C 1
ATOM 766 O O . SER A 1 98 ? 1.018 -2.598 8.594 1 64.81 98 SER A O 1
ATOM 768 N N . ALA A 1 99 ? 0.754 -0.298 9.047 1 55.91 99 ALA A N 1
ATOM 769 C CA . ALA A 1 99 ? 2.082 -0.142 9.633 1 55.91 99 ALA A CA 1
ATOM 770 C C . ALA A 1 99 ? 2.189 -0.898 10.953 1 55.91 99 ALA A C 1
ATOM 772 O O . ALA A 1 99 ? 1.336 -0.753 11.828 1 55.91 99 ALA A O 1
ATOM 773 N N . HIS A 1 100 ? 2.727 -2.014 11.023 1 58 100 HIS A N 1
ATOM 774 C CA . HIS A 1 100 ? 2.619 -2.975 12.109 1 58 100 HIS A CA 1
ATOM 775 C C . HIS A 1 100 ? 3.732 -2.775 13.133 1 58 100 HIS A C 1
ATOM 777 O O . HIS A 1 100 ? 3.467 -2.633 14.328 1 58 100 HIS A O 1
ATOM 783 N N . MET A 1 101 ? 4.867 -3.268 12.906 1 46.03 101 MET A N 1
ATOM 784 C CA . MET A 1 101 ? 5.977 -3.369 13.844 1 46.03 101 MET A CA 1
ATOM 785 C C . MET A 1 101 ? 6.973 -2.232 13.641 1 46.03 101 MET A C 1
ATOM 787 O O . MET A 1 101 ? 7.293 -1.88 12.5 1 46.03 101 MET A O 1
ATOM 791 N N . LEU A 1 102 ? 7.152 -1.593 14.719 1 45 102 LEU A N 1
ATOM 792 C CA . LEU A 1 102 ? 8.258 -0.644 14.625 1 45 102 LEU A CA 1
ATOM 793 C C . LEU A 1 102 ? 9.492 -1.303 14.016 1 45 102 LEU A C 1
ATOM 795 O O . LEU A 1 102 ? 9.781 -2.465 14.305 1 45 102 LEU A O 1
ATOM 799 N N . LEU A 1 103 ? 10.078 -0.577 13.047 1 42.12 103 LEU A N 1
ATOM 800 C CA . LEU A 1 103 ? 11.281 -1.104 12.422 1 42.12 103 LEU A CA 1
ATOM 801 C C . LEU A 1 103 ? 12.273 -1.593 13.477 1 42.12 103 LEU A C 1
ATOM 803 O O . LEU A 1 103 ? 12.906 -2.637 13.305 1 42.12 103 LEU A O 1
ATOM 807 N N . GLU A 1 104 ? 12.461 -0.843 14.43 1 44.56 104 GLU A N 1
ATOM 808 C CA . GLU A 1 104 ? 13.359 -1.217 15.516 1 44.56 104 GLU A CA 1
ATOM 809 C C . GLU A 1 104 ? 12.953 -2.549 16.141 1 44.56 104 GLU A C 1
ATOM 811 O O . GLU A 1 104 ? 13.812 -3.342 16.531 1 44.56 104 GLU A O 1
ATOM 816 N N . GLU A 1 105 ? 11.664 -2.73 16.266 1 47.75 105 GLU A N 1
ATOM 817 C CA . GLU A 1 105 ? 11.172 -3.977 16.844 1 47.75 105 GLU A CA 1
ATOM 818 C C . GLU A 1 105 ? 11.352 -5.145 15.883 1 47.75 105 GLU A C 1
ATOM 820 O O . GLU A 1 105 ? 11.695 -6.254 16.297 1 47.75 105 GLU A O 1
ATOM 825 N N . VAL A 1 106 ? 11.156 -4.855 14.766 1 46.47 106 VAL A N 1
ATOM 826 C CA . VAL A 1 106 ? 11.367 -5.891 13.758 1 46.47 106 VAL A CA 1
ATOM 827 C C . VAL A 1 106 ? 12.82 -6.359 13.797 1 46.47 106 VAL A C 1
ATOM 829 O O . VAL A 1 106 ? 13.094 -7.562 13.742 1 46.47 106 VAL A O 1
ATOM 832 N N . SER A 1 107 ? 13.688 -5.41 13.789 1 49.03 107 SER A N 1
ATOM 833 C CA . SER A 1 107 ? 15.109 -5.707 13.883 1 49.03 107 SER A CA 1
ATOM 834 C C . SER A 1 107 ? 15.414 -6.559 15.117 1 49.03 107 SER A C 1
ATOM 836 O O . SER A 1 107 ? 16.203 -7.508 15.039 1 49.03 107 SER A O 1
ATOM 838 N N . ARG A 1 108 ? 14.82 -6.219 16.188 1 48.22 108 ARG A N 1
ATOM 839 C CA . ARG A 1 108 ? 15.031 -6.957 17.422 1 48.22 108 ARG A CA 1
ATOM 840 C C . ARG A 1 108 ? 14.453 -8.367 17.328 1 48.22 108 ARG A C 1
ATOM 842 O O . ARG A 1 108 ? 15.086 -9.328 17.766 1 48.22 108 ARG A O 1
ATOM 849 N N . LEU A 1 109 ? 13.336 -8.453 16.922 1 46.38 109 LEU A N 1
ATOM 850 C CA . LEU A 1 109 ? 12.664 -9.742 16.766 1 46.38 109 LEU A CA 1
ATOM 851 C C . LEU A 1 109 ? 13.422 -10.641 15.797 1 46.38 109 LEU A C 1
ATOM 853 O O . LEU A 1 109 ? 13.539 -11.844 16.016 1 46.38 109 LEU A O 1
ATOM 857 N N . GLN A 1 110 ? 13.867 -10.016 14.789 1 46.88 110 GLN A N 1
ATOM 858 C CA . GLN A 1 110 ? 14.703 -10.797 13.883 1 46.88 110 GLN A CA 1
ATOM 859 C C . GLN A 1 110 ? 15.961 -11.297 14.586 1 46.88 110 GLN A C 1
ATOM 861 O O . GLN A 1 110 ? 16.406 -12.422 14.352 1 46.88 110 GLN A O 1
ATOM 866 N N . TRP A 1 111 ? 16.484 -10.43 15.414 1 48.19 111 TRP A N 1
ATOM 867 C CA . TRP A 1 111 ? 17.672 -10.828 16.156 1 48.19 111 TRP A CA 1
ATOM 868 C C . TRP A 1 111 ? 17.344 -11.93 17.156 1 48.19 111 TRP A C 1
ATOM 870 O O . TRP A 1 111 ? 18.094 -12.898 17.297 1 48.19 111 TRP A O 1
ATOM 880 N N . ARG A 1 112 ? 16.203 -11.711 17.859 1 42.16 112 ARG A N 1
ATOM 881 C CA . ARG A 1 112 ? 15.844 -12.734 18.844 1 42.16 112 ARG A CA 1
ATOM 882 C C . ARG A 1 112 ? 15.5 -14.047 18.141 1 42.16 112 ARG A C 1
ATOM 884 O O . ARG A 1 112 ? 15.828 -15.125 18.641 1 42.16 112 ARG A O 1
ATOM 891 N N . GLN A 1 113 ? 14.75 -13.898 17.188 1 41.25 113 GLN A N 1
ATOM 892 C CA . GLN A 1 113 ? 14.453 -15.133 16.453 1 41.25 113 GLN A CA 1
ATOM 893 C C . GLN A 1 113 ? 15.727 -15.781 15.93 1 41.25 113 GLN A C 1
ATOM 895 O O . GLN A 1 113 ? 15.773 -17 15.719 1 41.25 113 GLN A O 1
ATOM 900 N N . ALA A 1 114 ? 16.781 -14.984 15.734 1 35.66 114 ALA A N 1
ATOM 901 C CA . ALA A 1 114 ? 18.047 -15.617 15.406 1 35.66 114 ALA A CA 1
ATOM 902 C C . ALA A 1 114 ? 18.547 -16.484 16.562 1 35.66 114 ALA A C 1
ATOM 904 O O . ALA A 1 114 ? 19.312 -17.422 16.359 1 35.66 114 ALA A O 1
ATOM 905 N N . GLN A 1 115 ? 18.312 -16.016 17.797 1 31.88 115 GLN A N 1
ATOM 906 C CA . GLN A 1 115 ? 18.75 -16.891 18.875 1 31.88 115 GLN A CA 1
ATOM 907 C C . GLN A 1 115 ? 17.766 -18.047 19.047 1 31.88 115 GLN A C 1
ATOM 909 O O . GLN A 1 115 ? 18.156 -19.156 19.453 1 31.88 115 GLN A O 1
ATOM 914 N N . THR A 1 116 ? 16.578 -17.797 19.375 1 31.94 116 THR A N 1
ATOM 915 C CA . THR A 1 116 ? 15.633 -18.891 19.531 1 31.94 116 THR A CA 1
ATOM 916 C C . THR A 1 116 ? 15.195 -19.438 18.172 1 31.94 116 THR A C 1
ATOM 918 O O . THR A 1 116 ? 14.688 -18.688 17.344 1 31.94 116 THR A O 1
ATOM 921 N N . ALA A 1 117 ? 15.922 -20.422 17.75 1 27.28 117 ALA A N 1
ATOM 922 C CA . ALA A 1 117 ? 15.68 -21.156 16.516 1 27.28 117 ALA A CA 1
ATOM 923 C C . ALA A 1 117 ? 14.188 -21.406 16.312 1 27.28 117 ALA A C 1
ATOM 925 O O . ALA A 1 117 ? 13.438 -21.578 17.266 1 27.28 117 ALA A O 1
ATOM 926 N N . PHE A 1 118 ? 13.656 -20.969 15.031 1 26.36 118 PHE A N 1
ATOM 927 C CA . PHE A 1 118 ? 12.336 -21.078 14.414 1 26.36 118 PHE A CA 1
ATOM 928 C C . PHE A 1 118 ? 11.703 -22.438 14.695 1 26.36 118 PHE A C 1
ATOM 930 O O . PHE A 1 118 ? 12.156 -23.453 14.172 1 26.36 118 PHE A O 1
ATOM 937 N N . VAL A 1 119 ? 11.531 -22.734 15.922 1 24.03 119 VAL A N 1
ATOM 938 C CA . VAL A 1 119 ? 10.695 -23.922 15.883 1 24.03 119 VAL A CA 1
ATOM 939 C C . VAL A 1 119 ? 9.445 -23.656 15.047 1 24.03 119 VAL A C 1
ATOM 941 O O . VAL A 1 119 ? 8.758 -22.656 15.258 1 24.03 119 VAL A O 1
ATOM 944 N N . THR A 1 120 ? 9.336 -24.047 13.828 1 28 120 THR A N 1
ATOM 945 C CA . THR A 1 120 ? 8.344 -24.266 12.781 1 28 120 THR A CA 1
ATOM 946 C C . THR A 1 120 ? 7.082 -24.906 13.352 1 28 120 THR A C 1
ATOM 948 O O . THR A 1 120 ? 6.961 -26.141 13.375 1 28 120 THR A O 1
ATOM 951 N N . GLY A 1 121 ? 6.727 -24.609 14.648 1 25.8 121 GLY A N 1
ATOM 952 C CA . GLY A 1 121 ? 5.633 -25.484 15.039 1 25.8 121 GLY A CA 1
ATOM 953 C C . GLY A 1 121 ? 4.461 -25.453 14.086 1 25.8 121 GLY A C 1
ATOM 954 O O . GLY A 1 121 ? 3.963 -24.375 13.75 1 25.8 121 GLY A O 1
ATOM 955 N N . ARG A 1 122 ? 4.352 -26.344 13.18 1 26.08 122 ARG A N 1
ATOM 956 C CA . ARG A 1 122 ? 3.361 -26.906 12.266 1 26.08 122 ARG A CA 1
ATOM 957 C C . ARG A 1 122 ? 1.988 -26.984 12.922 1 26.08 122 ARG A C 1
ATOM 959 O O . ARG A 1 122 ? 1.066 -27.594 12.383 1 26.08 122 ARG A O 1
ATOM 966 N N . ASP A 1 123 ? 1.879 -26.875 14.25 1 27.48 123 ASP A N 1
ATOM 967 C CA . ASP A 1 123 ? 0.641 -27.531 14.664 1 27.48 123 ASP A CA 1
ATOM 968 C C . ASP A 1 123 ? -0.575 -26.844 14.055 1 27.48 123 ASP A C 1
ATOM 970 O O . ASP A 1 123 ? -1.32 -27.438 13.281 1 27.48 123 ASP A O 1
ATOM 974 N N . ASP A 1 124 ? -1.522 -26.188 15 1 27.69 124 ASP A N 1
ATOM 975 C CA . ASP A 1 124 ? -2.977 -26.156 14.867 1 27.69 124 ASP A CA 1
ATOM 976 C C . ASP A 1 124 ? -3.414 -25 13.953 1 27.69 124 ASP A C 1
ATOM 978 O O . ASP A 1 124 ? -3.736 -23.922 14.43 1 27.69 124 ASP A O 1
ATOM 982 N N . LEU A 1 125 ? -2.707 -24.641 13.086 1 30 125 LEU A N 1
ATOM 983 C CA . LEU A 1 125 ? -3.125 -23.906 11.898 1 30 125 LEU A CA 1
ATOM 984 C C . LEU A 1 125 ? -4.453 -24.438 11.367 1 30 125 LEU A C 1
ATOM 986 O O . LEU A 1 125 ? -4.816 -24.188 10.219 1 30 125 LEU A O 1
ATOM 990 N N . ASP A 1 126 ? -4.98 -25.312 12.008 1 29.03 126 ASP A N 1
ATOM 991 C CA . ASP A 1 126 ? -6.164 -26.016 11.516 1 29.03 126 ASP A CA 1
ATOM 992 C C . ASP A 1 126 ? -7.297 -25.031 11.227 1 29.03 126 ASP A C 1
ATOM 994 O O . ASP A 1 126 ? -8.016 -25.188 10.234 1 29.03 126 ASP A O 1
ATOM 998 N N . ASN A 1 127 ? -7.68 -24.312 12.344 1 28.19 127 ASN A N 1
ATOM 999 C CA . ASN A 1 127 ? -8.992 -23.703 12.18 1 28.19 127 ASN A CA 1
ATOM 1000 C C . ASN A 1 127 ? -8.891 -22.391 11.391 1 28.19 127 ASN A C 1
ATOM 1002 O O . ASN A 1 127 ? -9.344 -21.344 11.859 1 28.19 127 ASN A O 1
ATOM 1006 N N . HIS A 1 128 ? -7.73 -22.109 11.078 1 31.66 128 HIS A N 1
ATOM 1007 C CA . HIS A 1 128 ? -7.645 -20.938 10.211 1 31.66 128 HIS A CA 1
ATOM 1008 C C . HIS A 1 128 ? -8.492 -21.125 8.953 1 31.66 128 HIS A C 1
ATOM 1010 O O . HIS A 1 128 ? -8.492 -22.203 8.352 1 31.66 128 HIS A O 1
ATOM 1016 N N . SER A 1 129 ? -9.617 -20.469 8.906 1 31.83 129 SER A N 1
ATOM 1017 C CA . SER A 1 129 ? -10.445 -20.656 7.723 1 31.83 129 SER A CA 1
ATOM 1018 C C . SER A 1 129 ? -9.586 -20.828 6.473 1 31.83 129 SER A C 1
ATOM 1020 O O . SER A 1 129 ? -8.844 -19.906 6.102 1 31.83 129 SER A O 1
ATOM 1022 N N . THR A 1 130 ? -8.805 -21.938 6.375 1 33.38 130 THR A N 1
ATOM 1023 C CA . THR A 1 130 ? -8.367 -22.422 5.074 1 33.38 130 THR A CA 1
ATOM 1024 C C . THR A 1 130 ? -9.312 -21.938 3.971 1 33.38 130 THR A C 1
ATOM 1026 O O . THR A 1 130 ? -10.5 -22.25 3.992 1 33.38 130 THR A O 1
ATOM 1029 N N . PHE A 1 131 ? -9.172 -20.609 3.727 1 38.41 131 PHE A N 1
ATOM 1030 C CA . PHE A 1 131 ? -9.898 -20.359 2.492 1 38.41 131 PHE A CA 1
ATOM 1031 C C . PHE A 1 131 ? -9.68 -21.484 1.488 1 38.41 131 PHE A C 1
ATOM 1033 O O . PHE A 1 131 ? -8.539 -21.828 1.164 1 38.41 131 PHE A O 1
ATOM 1040 N N . ARG A 1 132 ? -10.203 -22.594 1.734 1 39.72 132 ARG A N 1
ATOM 1041 C CA . ARG A 1 132 ? -10.305 -23.625 0.708 1 39.72 132 ARG A CA 1
ATOM 1042 C C . ARG A 1 132 ? -10.539 -23.016 -0.667 1 39.72 132 ARG A C 1
ATOM 1044 O O . ARG A 1 132 ? -11.195 -21.969 -0.784 1 39.72 132 ARG A O 1
ATOM 1051 N N . ASN A 1 133 ? -9.656 -23.469 -1.692 1 45.78 133 ASN A N 1
ATOM 1052 C CA . ASN A 1 133 ? -9.617 -23.391 -3.148 1 45.78 133 ASN A CA 1
ATOM 1053 C C . ASN A 1 133 ? -11.016 -23.25 -3.742 1 45.78 133 ASN A C 1
ATOM 1055 O O . ASN A 1 133 ? -11.18 -23.297 -4.961 1 45.78 133 ASN A O 1
ATOM 1059 N N . GLN A 1 134 ? -11.906 -23.438 -2.893 1 48.12 134 GLN A N 1
ATOM 1060 C CA . GLN A 1 134 ? -13.125 -23.625 -3.664 1 48.12 134 GLN A CA 1
ATOM 1061 C C . GLN A 1 134 ? -13.516 -22.344 -4.402 1 48.12 134 GLN A C 1
ATOM 1063 O O . GLN A 1 134 ? -13.969 -22.391 -5.547 1 48.12 134 GLN A O 1
ATOM 1068 N N . ASP A 1 135 ? -13.484 -21.25 -3.785 1 58.34 135 ASP A N 1
ATOM 1069 C CA . ASP A 1 135 ? -14.141 -20.094 -4.41 1 58.34 135 ASP A CA 1
ATOM 1070 C C . ASP A 1 135 ? -13.133 -19.25 -5.188 1 58.34 135 ASP A C 1
ATOM 1072 O O . ASP A 1 135 ? -13.469 -18.172 -5.672 1 58.34 135 ASP A O 1
ATOM 1076 N N . ASN A 1 136 ? -11.992 -19.875 -5.695 1 65.56 136 ASN A N 1
ATOM 1077 C CA . ASN A 1 136 ? -11 -19.109 -6.449 1 65.56 136 ASN A CA 1
ATOM 1078 C C . ASN A 1 136 ? -10.594 -17.844 -5.719 1 65.56 136 ASN A C 1
ATOM 1080 O O . ASN A 1 136 ? -10.008 -16.938 -6.316 1 65.56 136 ASN A O 1
ATOM 1084 N N . TYR A 1 137 ? -10.961 -17.781 -4.484 1 80.12 137 TYR A N 1
ATOM 1085 C CA . TYR A 1 137 ? -10.688 -16.641 -3.609 1 80.12 137 TYR A CA 1
ATOM 1086 C C . TYR A 1 137 ? -11.328 -15.367 -4.156 1 80.12 137 TYR A C 1
ATOM 1088 O O . TYR A 1 137 ? -10.625 -14.422 -4.52 1 80.12 137 TYR A O 1
ATOM 1096 N N . VAL A 1 138 ? -12.625 -15.391 -4.242 1 87.5 138 VAL A N 1
ATOM 1097 C CA . VAL A 1 138 ? -13.375 -14.234 -4.742 1 87.5 138 VAL A CA 1
ATOM 1098 C C . VAL A 1 138 ? -13.328 -13.109 -3.713 1 87.5 138 VAL A C 1
ATOM 1100 O O . VAL A 1 138 ? -13.711 -13.305 -2.555 1 87.5 138 VAL A O 1
ATOM 1103 N N . VAL A 1 139 ? -12.875 -11.984 -4.129 1 88.44 139 VAL A N 1
ATOM 1104 C CA . VAL A 1 139 ? -12.773 -10.805 -3.279 1 88.44 139 VAL A CA 1
ATOM 1105 C C . VAL A 1 139 ? -13.805 -9.758 -3.721 1 88.44 139 VAL A C 1
ATOM 1107 O O . VAL A 1 139 ? -13.836 -9.367 -4.891 1 88.44 139 VAL A O 1
ATOM 1110 N N . VAL A 1 140 ? -14.594 -9.336 -2.775 1 91.12 140 VAL A N 1
ATOM 1111 C CA . VAL A 1 140 ? -15.586 -8.297 -3.045 1 91.12 140 VAL A CA 1
ATOM 1112 C C . VAL A 1 140 ? -15.195 -7.008 -2.328 1 91.12 140 VAL A C 1
ATOM 1114 O O . VAL A 1 140 ? -14.922 -7.016 -1.124 1 91.12 140 VAL A O 1
ATOM 1117 N N . LEU A 1 141 ? -15.055 -5.965 -3.135 1 91.31 141 LEU A N 1
ATOM 1118 C CA . LEU A 1 141 ? -14.836 -4.641 -2.561 1 91.31 141 LEU A CA 1
ATOM 1119 C C . LEU A 1 141 ? -16.156 -3.891 -2.395 1 91.31 141 LEU A C 1
ATOM 1121 O O . LEU A 1 141 ? -17.016 -3.947 -3.27 1 91.31 141 LEU A O 1
ATOM 1125 N N . ARG A 1 142 ? -16.203 -3.26 -1.187 1 87.25 142 ARG A N 1
ATOM 1126 C CA . ARG A 1 142 ? -17.391 -2.471 -0.894 1 87.25 142 ARG A CA 1
ATOM 1127 C C . ARG A 1 142 ? -17.016 -1.085 -0.378 1 87.25 142 ARG A C 1
ATOM 1129 O O . ARG A 1 142 ? -16.172 -0.954 0.502 1 87.25 142 ARG A O 1
ATOM 1136 N N . ASN A 1 143 ? -17.656 -0.052 -0.946 1 85.38 143 ASN A N 1
ATOM 1137 C CA . ASN A 1 143 ? -17.531 1.322 -0.469 1 85.38 143 ASN A CA 1
ATOM 1138 C C . ASN A 1 143 ? -16.094 1.806 -0.506 1 85.38 143 ASN A C 1
ATOM 1140 O O . ASN A 1 143 ? -15.656 2.535 0.385 1 85.38 143 ASN A O 1
ATOM 1144 N N . GLY A 1 144 ? -15.328 1.337 -1.376 1 87.56 144 GLY A N 1
ATOM 1145 C CA . GLY A 1 144 ? -13.977 1.843 -1.585 1 87.56 144 GLY A CA 1
ATOM 1146 C C . GLY A 1 144 ? -12.969 1.265 -0.614 1 87.56 144 GLY A C 1
ATOM 1147 O O . GLY A 1 144 ? -11.805 1.682 -0.597 1 87.56 144 GLY A O 1
ATOM 1148 N N . ARG A 1 145 ? -13.406 0.165 0.137 1 84.56 145 ARG A N 1
ATOM 1149 C CA . ARG A 1 145 ? -12.508 -0.415 1.13 1 84.56 145 ARG A CA 1
ATOM 1150 C C . ARG A 1 145 ? -11.547 -1.408 0.486 1 84.56 145 ARG A C 1
ATOM 1152 O O . ARG A 1 145 ? -11.969 -2.291 -0.264 1 84.56 145 ARG A O 1
ATOM 1159 N N . MET A 1 146 ? -10.305 -1.13 0.854 1 89.31 146 MET A N 1
ATOM 1160 C CA . MET A 1 146 ? -9.305 -2.061 0.33 1 89.31 146 MET A CA 1
ATOM 1161 C C . MET A 1 146 ? -9.328 -3.375 1.102 1 89.31 146 MET A C 1
ATOM 1163 O O . MET A 1 146 ? -9.766 -3.416 2.254 1 89.31 146 MET A O 1
ATOM 1167 N N . ARG A 1 147 ? -8.875 -4.418 0.453 1 87.56 147 ARG A N 1
ATOM 1168 C CA . ARG A 1 147 ? -8.703 -5.723 1.082 1 87.56 147 ARG A CA 1
ATOM 1169 C C . ARG A 1 147 ? -7.285 -6.25 0.879 1 87.56 147 ARG A C 1
ATOM 1171 O O . ARG A 1 147 ? -6.742 -6.172 -0.224 1 87.56 147 ARG A O 1
ATOM 1178 N N . THR A 1 148 ? -6.688 -6.719 1.963 1 87.56 148 THR A N 1
ATOM 1179 C CA . THR A 1 148 ? -5.312 -7.211 1.936 1 87.56 148 THR A CA 1
ATOM 1180 C C . THR A 1 148 ? -5.254 -8.672 2.381 1 87.56 148 THR A C 1
ATOM 1182 O O . THR A 1 148 ? -5.969 -9.07 3.299 1 87.56 148 THR A O 1
ATOM 1185 N N . PHE A 1 149 ? -4.301 -9.398 1.761 1 84.25 149 PHE A N 1
ATOM 1186 C CA . PHE A 1 149 ? -4.172 -10.836 2 1 84.25 149 PHE A CA 1
ATOM 1187 C C . PHE A 1 149 ? -2.705 -11.234 2.107 1 84.25 149 PHE A C 1
ATOM 1189 O O . PHE A 1 149 ? -1.853 -10.68 1.412 1 84.25 149 PHE A O 1
ATOM 1196 N N . LEU A 1 150 ? -2.494 -12.148 3.039 1 84.69 150 LEU A N 1
ATOM 1197 C CA . LEU A 1 150 ? -1.244 -12.898 3.006 1 84.69 150 LEU A CA 1
ATOM 1198 C C . LEU A 1 150 ? -1.42 -14.219 2.252 1 84.69 150 LEU A C 1
ATOM 1200 O O . LEU A 1 150 ? -2.391 -14.945 2.482 1 84.69 150 LEU A O 1
ATOM 1204 N N . ALA A 1 151 ? -0.512 -14.375 1.29 1 85 151 ALA A N 1
ATOM 1205 C CA . ALA A 1 151 ? -0.64 -15.578 0.473 1 85 151 ALA A CA 1
ATOM 1206 C C . ALA A 1 151 ? 0.7 -16.297 0.343 1 85 151 ALA A C 1
ATOM 1208 O O . ALA A 1 151 ? 1.758 -15.664 0.392 1 85 151 ALA A O 1
ATOM 1209 N N . THR A 1 152 ? 0.552 -17.594 0.282 1 81.5 152 THR A N 1
ATOM 1210 C CA . THR A 1 152 ? 1.715 -18.422 -0.01 1 81.5 152 THR A CA 1
ATOM 1211 C C . THR A 1 152 ? 1.574 -19.094 -1.376 1 81.5 152 THR A C 1
ATOM 1213 O O . THR A 1 152 ? 0.498 -19.578 -1.726 1 81.5 152 THR A O 1
ATOM 1216 N N . LEU A 1 153 ? 2.643 -19.016 -2.15 1 78.31 153 LEU A N 1
ATOM 1217 C CA . LEU A 1 153 ? 2.633 -19.641 -3.469 1 78.31 153 LEU A CA 1
ATOM 1218 C C . LEU A 1 153 ? 3.082 -21.094 -3.383 1 78.31 153 LEU A C 1
ATOM 1220 O O . LEU A 1 153 ? 3.996 -21.422 -2.625 1 78.31 153 LEU A O 1
ATOM 1224 N N . ALA A 1 154 ? 2.279 -21.969 -4.129 1 70.81 154 ALA A N 1
ATOM 1225 C CA . ALA A 1 154 ? 2.643 -23.375 -4.211 1 70.81 154 ALA A CA 1
ATOM 1226 C C . ALA A 1 154 ? 3.861 -23.578 -5.105 1 70.81 154 ALA A C 1
ATOM 1228 O O . ALA A 1 154 ? 4.07 -22.828 -6.062 1 70.81 154 ALA A O 1
ATOM 1229 N N . PRO A 1 155 ? 4.688 -24.641 -4.699 1 63.22 155 PRO A N 1
ATOM 1230 C CA . PRO A 1 155 ? 5.809 -24.953 -5.582 1 63.22 155 PRO A CA 1
ATOM 1231 C C . PRO A 1 155 ? 5.352 -25.469 -6.949 1 63.22 155 PRO A C 1
ATOM 1233 O O . PRO A 1 155 ? 4.266 -26.047 -7.062 1 63.22 155 PRO A O 1
ATOM 1236 N N . ARG A 1 156 ? 5.949 -24.938 -8.039 1 58.28 156 ARG A N 1
ATOM 1237 C CA . ARG A 1 156 ? 5.648 -25.516 -9.344 1 58.28 156 ARG A CA 1
ATOM 1238 C C . ARG A 1 156 ? 5.973 -27 -9.383 1 58.28 156 ARG A C 1
ATOM 1240 O O . ARG A 1 156 ? 7.039 -27.422 -8.938 1 58.28 156 ARG A O 1
ATOM 1247 N N . ILE A 1 157 ? 4.922 -27.75 -9.398 1 51.56 157 ILE A N 1
ATOM 1248 C CA . ILE A 1 157 ? 5.215 -29.156 -9.625 1 51.56 157 ILE A CA 1
ATOM 1249 C C . ILE A 1 157 ? 5.629 -29.375 -11.078 1 51.56 157 ILE A C 1
ATOM 1251 O O . ILE A 1 157 ? 5.109 -28.719 -11.977 1 51.56 157 ILE A O 1
ATOM 1255 N N . MET B 1 1 ? -28.641 3.838 -3.125 1 24.53 1 MET B N 1
ATOM 1256 C CA . MET B 1 1 ? -27.422 4.254 -2.439 1 24.53 1 MET B CA 1
ATOM 1257 C C . MET B 1 1 ? -26.859 5.527 -3.057 1 24.53 1 MET B C 1
ATOM 1259 O O . MET B 1 1 ? -26.703 5.613 -4.277 1 24.53 1 MET B O 1
ATOM 1263 N N . GLY B 1 2 ? -27.109 6.723 -2.508 1 29.61 2 GLY B N 1
ATOM 1264 C CA . GLY B 1 2 ? -26.922 8.102 -2.941 1 29.61 2 GLY B CA 1
ATOM 1265 C C . GLY B 1 2 ? -25.516 8.414 -3.383 1 29.61 2 GLY B C 1
ATOM 1266 O O . GLY B 1 2 ? -24.547 8.141 -2.652 1 29.61 2 GLY B O 1
ATOM 1267 N N . SER B 1 3 ? -25.141 8.352 -4.641 1 35.84 3 SER B N 1
ATOM 1268 C CA . SER B 1 3 ? -23.984 8.914 -5.309 1 35.84 3 SER B CA 1
ATOM 1269 C C . SER B 1 3 ? -23.688 10.328 -4.812 1 35.84 3 SER B C 1
ATOM 1271 O O . SER B 1 3 ? -24.391 11.273 -5.16 1 35.84 3 SER B O 1
ATOM 1273 N N . GLU B 1 4 ? -23.562 10.523 -3.486 1 36.91 4 GLU B N 1
ATOM 1274 C CA . GLU B 1 4 ? -23.344 11.906 -3.066 1 36.91 4 GLU B CA 1
ATOM 1275 C C . GLU B 1 4 ? -22.359 12.617 -3.99 1 36.91 4 GLU B C 1
ATOM 1277 O O . GLU B 1 4 ? -21.391 12.008 -4.453 1 36.91 4 GLU B O 1
ATOM 1282 N N . ASN B 1 5 ? -22.828 13.453 -4.832 1 37.38 5 ASN B N 1
ATOM 1283 C CA . ASN B 1 5 ? -22.266 14.43 -5.754 1 37.38 5 ASN B CA 1
ATOM 1284 C C . ASN B 1 5 ? -21.062 15.156 -5.141 1 37.38 5 ASN B C 1
ATOM 1286 O O . ASN B 1 5 ? -21.234 16.141 -4.43 1 37.38 5 ASN B O 1
ATOM 1290 N N . TRP B 1 6 ? -20.047 14.508 -4.688 1 38.84 6 TRP B N 1
ATOM 1291 C CA . TRP B 1 6 ? -18.875 15.25 -4.266 1 38.84 6 TRP B CA 1
ATOM 1292 C C . TRP B 1 6 ? -18.375 16.172 -5.375 1 38.84 6 TRP B C 1
ATOM 1294 O O . TRP B 1 6 ? -18 15.703 -6.453 1 38.84 6 TRP B O 1
ATOM 1304 N N . LYS B 1 7 ? -18.938 17.312 -5.496 1 41.84 7 LYS B N 1
ATOM 1305 C CA . LYS B 1 7 ? -18.406 18.297 -6.449 1 41.84 7 LYS B CA 1
ATOM 1306 C C . LYS B 1 7 ? -17.078 18.875 -5.969 1 41.84 7 LYS B C 1
ATOM 1308 O O . LYS B 1 7 ? -16.984 19.359 -4.84 1 41.84 7 LYS B O 1
ATOM 1313 N N . PRO B 1 8 ? -15.883 18.641 -6.77 1 43.28 8 PRO B N 1
ATOM 1314 C CA . PRO B 1 8 ? -14.625 19.266 -6.371 1 43.28 8 PRO B CA 1
ATOM 1315 C C . PRO B 1 8 ? -14.711 20.797 -6.32 1 43.28 8 PRO B C 1
ATOM 1317 O O . PRO B 1 8 ? -15.195 21.422 -7.266 1 43.28 8 PRO B O 1
ATOM 1320 N N . THR B 1 9 ? -15.078 21.406 -5.348 1 45.03 9 THR B N 1
ATOM 1321 C CA . THR B 1 9 ? -14.719 22.828 -5.34 1 45.03 9 THR B CA 1
ATOM 1322 C C . THR B 1 9 ? -13.234 23 -5.016 1 45.03 9 THR B C 1
ATOM 1324 O O . THR B 1 9 ? -12.562 22.047 -4.613 1 45.03 9 THR B O 1
ATOM 1327 N N . SER B 1 10 ? -12.531 24.219 -5.172 1 48.91 10 SER B N 1
ATOM 1328 C CA . SER B 1 10 ? -11.133 24.594 -4.973 1 48.91 10 SER B CA 1
ATOM 1329 C C . SER B 1 10 ? -10.539 23.859 -3.775 1 48.91 10 SER B C 1
ATOM 1331 O O . SER B 1 10 ? -9.367 23.484 -3.793 1 48.91 10 SER B O 1
ATOM 1333 N N . SER B 1 11 ? -11.258 23.781 -2.641 1 55.16 11 SER B N 1
ATOM 1334 C CA . SER B 1 11 ? -11.016 23.172 -1.331 1 55.16 11 SER B CA 1
ATOM 1335 C C . SER B 1 11 ? -11.766 21.859 -1.176 1 55.16 11 SER B C 1
ATOM 1337 O O . SER B 1 11 ? -12.148 21.484 -0.066 1 55.16 11 SER B O 1
ATOM 1339 N N . SER B 1 12 ? -12.172 21.188 -2.16 1 73.5 12 SER B N 1
ATOM 1340 C CA . SER B 1 12 ? -13.094 20.062 -1.976 1 73.5 12 SER B CA 1
ATOM 1341 C C . SER B 1 12 ? -12.367 18.812 -1.537 1 73.5 12 SER B C 1
ATOM 1343 O O . SER B 1 12 ? -11.398 18.391 -2.176 1 73.5 12 SER B O 1
ATOM 1345 N N . PHE B 1 13 ? -12.734 18.484 -0.372 1 86.19 13 PHE B N 1
ATOM 1346 C CA . PHE B 1 13 ? -12.273 17.234 0.193 1 86.19 13 PHE B CA 1
ATOM 1347 C C . PHE B 1 13 ? -13.117 16.062 -0.326 1 86.19 13 PHE B C 1
ATOM 1349 O O . PHE B 1 13 ? -14.32 16.203 -0.53 1 86.19 13 PHE B O 1
ATOM 1356 N N . PHE B 1 14 ? -12.484 15.07 -0.648 1 88 14 PHE B N 1
ATOM 1357 C CA . PHE B 1 14 ? -13.148 13.836 -1.062 1 88 14 PHE B CA 1
ATOM 1358 C C . PHE B 1 14 ? -12.922 12.727 -0.034 1 88 14 PHE B C 1
ATOM 1360 O O . PHE B 1 14 ? -11.945 12.766 0.719 1 88 14 PHE B O 1
ATOM 1367 N N . PRO B 1 15 ? -13.867 11.766 -0.045 1 89.44 15 PRO B N 1
ATOM 1368 C CA . PRO B 1 15 ? -13.703 10.68 0.93 1 89.44 15 PRO B CA 1
ATOM 1369 C C . PRO B 1 15 ? -12.477 9.82 0.657 1 89.44 15 PRO B C 1
ATOM 1371 O O . PRO B 1 15 ? -12.305 9.32 -0.458 1 89.44 15 PRO B O 1
ATOM 1374 N N . VAL B 1 16 ? -11.672 9.766 1.583 1 90.56 16 VAL B N 1
ATOM 1375 C CA . VAL B 1 16 ? -10.539 8.852 1.58 1 90.56 16 VAL B CA 1
ATOM 1376 C C . VAL B 1 16 ? -10.836 7.656 2.482 1 90.56 16 VAL B C 1
ATOM 1378 O O . VAL B 1 16 ? -10.711 7.75 3.707 1 90.56 16 VAL B O 1
ATOM 1381 N N . VAL B 1 17 ? -11.203 6.5 1.851 1 86.12 17 VAL B N 1
ATOM 1382 C CA . VAL B 1 17 ? -11.609 5.332 2.619 1 86.12 17 VAL B CA 1
ATOM 1383 C C . VAL B 1 17 ? -10.43 4.379 2.787 1 86.12 17 VAL B C 1
ATOM 1385 O O . VAL B 1 17 ? -10.234 3.803 3.861 1 86.12 17 VAL B O 1
ATOM 1388 N N . SER B 1 18 ? -9.672 4.254 1.735 1 88.31 18 SER B N 1
ATOM 1389 C CA . SER B 1 18 ? -8.523 3.354 1.796 1 88.31 18 SER B CA 1
ATOM 1390 C C . SER B 1 18 ? -7.211 4.129 1.765 1 88.31 18 SER B C 1
ATOM 1392 O O . SER B 1 18 ? -6.43 4.082 2.719 1 88.31 18 SER B O 1
ATOM 1394 N N . TRP B 1 19 ? -7.039 4.918 0.612 1 90.12 19 TRP B N 1
ATOM 1395 C CA . TRP B 1 19 ? -5.809 5.695 0.53 1 90.12 19 TRP B CA 1
ATOM 1396 C C . TRP B 1 19 ? -5.977 6.883 -0.411 1 90.12 19 TRP B C 1
ATOM 1398 O O . TRP B 1 19 ? -6.965 6.973 -1.141 1 90.12 19 TRP B O 1
ATOM 1408 N N . ILE B 1 20 ? -5.105 7.805 -0.254 1 92.31 20 ILE B N 1
ATOM 1409 C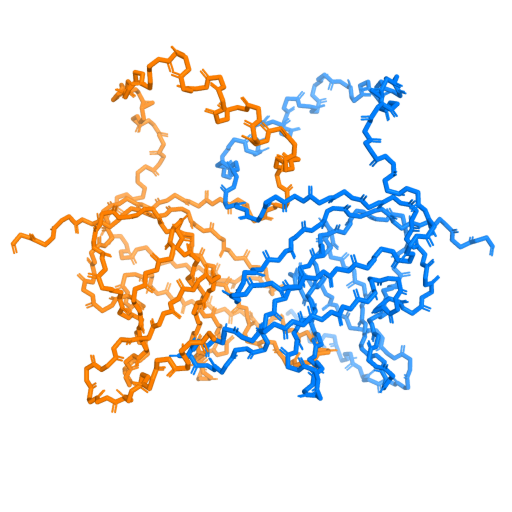 CA . ILE B 1 20 ? -4.855 8.875 -1.211 1 92.31 20 ILE B CA 1
ATOM 1410 C C . ILE B 1 20 ? -3.357 8.977 -1.491 1 92.31 20 ILE B C 1
ATOM 1412 O O . ILE B 1 20 ? -2.535 8.742 -0.602 1 92.31 20 ILE B O 1
ATOM 1416 N N . TYR B 1 21 ? -3.002 9.219 -2.738 1 94 21 TYR B N 1
ATOM 1417 C CA . TYR B 1 21 ? -1.58 9.312 -3.051 1 94 21 TYR B CA 1
ATOM 1418 C C . TYR B 1 21 ? -1.31 10.43 -4.043 1 94 21 TYR B C 1
ATOM 1420 O O . TYR B 1 21 ? -2.211 10.859 -4.77 1 94 21 TYR B O 1
ATOM 1428 N N . ILE B 1 22 ? -0.105 10.938 -4.004 1 94.19 22 ILE B N 1
ATOM 1429 C CA . ILE B 1 22 ? 0.393 11.906 -4.969 1 94.19 22 ILE B CA 1
ATOM 1430 C C . ILE B 1 22 ? 1.73 11.438 -5.535 1 94.19 22 ILE B C 1
ATOM 1432 O O . ILE B 1 22 ? 2.469 10.703 -4.871 1 94.19 22 ILE B O 1
ATOM 1436 N N . LYS B 1 23 ? 1.964 11.844 -6.758 1 92.88 23 LYS B N 1
ATOM 1437 C CA . LYS B 1 23 ? 3.223 11.5 -7.414 1 92.88 23 LYS B CA 1
ATOM 1438 C C . LYS B 1 23 ? 4.059 12.742 -7.691 1 92.88 23 LYS B C 1
ATOM 1440 O O . LYS B 1 23 ? 3.529 13.766 -8.133 1 92.88 23 LYS B O 1
ATOM 1445 N N . ASP B 1 24 ? 5.254 12.633 -7.266 1 91.88 24 ASP B N 1
ATOM 1446 C CA . ASP B 1 24 ? 6.254 13.617 -7.68 1 91.88 24 ASP B CA 1
ATOM 1447 C C . ASP B 1 24 ? 7.07 13.094 -8.859 1 91.88 24 ASP B C 1
ATOM 1449 O O . ASP B 1 24 ? 8.078 12.406 -8.672 1 91.88 24 ASP B O 1
ATOM 1453 N N . ARG B 1 25 ? 6.715 13.445 -10 1 88.31 25 ARG B N 1
ATOM 1454 C CA . ARG B 1 25 ? 7.316 12.906 -11.219 1 88.31 25 ARG B CA 1
ATOM 1455 C C . ARG B 1 25 ? 8.734 13.43 -11.406 1 88.31 25 ARG B C 1
ATOM 1457 O O . ARG B 1 25 ? 9.586 12.742 -11.977 1 88.31 25 ARG B O 1
ATOM 1464 N N . LEU B 1 26 ? 9.008 14.609 -10.898 1 87.5 26 LEU B N 1
ATOM 1465 C CA . LEU B 1 26 ? 10.352 15.172 -11 1 87.5 26 LEU B CA 1
ATOM 1466 C C . LEU B 1 26 ? 11.352 14.344 -10.195 1 87.5 26 LEU B C 1
ATOM 1468 O O . LEU B 1 26 ? 12.469 14.086 -10.648 1 87.5 26 LEU B O 1
ATOM 1472 N N . ARG B 1 27 ? 10.922 13.93 -9.062 1 89.31 27 ARG B N 1
ATOM 1473 C CA . ARG B 1 27 ? 11.805 13.164 -8.188 1 89.31 27 ARG B CA 1
ATOM 1474 C C . ARG B 1 27 ? 11.555 11.664 -8.328 1 89.31 27 ARG B C 1
ATOM 1476 O O . ARG B 1 27 ? 12.219 10.859 -7.672 1 89.31 27 ARG B O 1
ATOM 1483 N N . ASN B 1 28 ? 10.602 11.289 -9.086 1 90.38 28 ASN B N 1
ATOM 1484 C CA . ASN B 1 28 ? 10.227 9.898 -9.312 1 90.38 28 ASN B CA 1
ATOM 1485 C C . ASN B 1 28 ? 9.789 9.219 -8.016 1 90.38 28 ASN B C 1
ATOM 1487 O O . ASN B 1 28 ? 10.242 8.117 -7.699 1 90.38 28 ASN B O 1
ATOM 1491 N N . LEU B 1 29 ? 8.93 9.875 -7.293 1 94 29 LEU B N 1
ATOM 1492 C CA . LEU B 1 29 ? 8.469 9.367 -6.004 1 94 29 LEU B CA 1
ATOM 1493 C C . LEU B 1 29 ? 6.945 9.383 -5.926 1 94 29 LEU B C 1
ATOM 1495 O O . LEU B 1 29 ? 6.301 10.242 -6.535 1 94 29 LEU B O 1
ATOM 1499 N N . GLN B 1 30 ? 6.48 8.43 -5.25 1 94.62 30 GLN B N 1
ATOM 1500 C CA . GLN B 1 30 ? 5.074 8.414 -4.855 1 94.62 30 GLN B CA 1
ATOM 1501 C C . GLN B 1 30 ? 4.926 8.492 -3.34 1 94.62 30 GLN B C 1
ATOM 1503 O O . GLN B 1 30 ? 5.68 7.855 -2.602 1 94.62 30 GLN B O 1
ATOM 1508 N N . PHE B 1 31 ? 4.043 9.344 -2.916 1 94.62 31 PHE B N 1
ATOM 1509 C CA . PHE B 1 31 ? 3.674 9.477 -1.512 1 94.62 31 PHE B CA 1
ATOM 1510 C C . PHE B 1 31 ? 2.23 9.039 -1.292 1 94.62 31 PHE B C 1
ATOM 1512 O O . PHE B 1 31 ? 1.318 9.531 -1.957 1 94.62 31 PHE B O 1
ATOM 1519 N N . THR B 1 32 ? 2.037 8.07 -0.371 1 94.25 32 THR B N 1
ATOM 1520 C CA . THR B 1 32 ? 0.722 7.504 -0.1 1 94.25 32 THR B CA 1
ATOM 1521 C C . THR B 1 32 ? 0.342 7.691 1.366 1 94.25 32 THR B C 1
ATOM 1523 O O .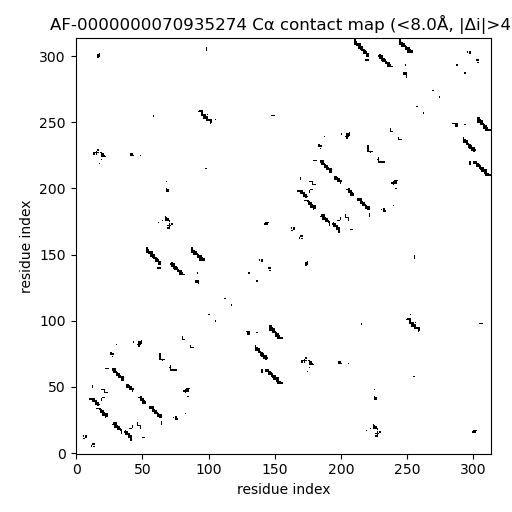 THR B 1 32 ? 1.167 7.488 2.258 1 94.25 32 THR B O 1
ATOM 1526 N N . VAL B 1 33 ? -0.837 8.047 1.585 1 92.25 33 VAL B N 1
ATOM 1527 C CA . VAL B 1 33 ? -1.378 8.227 2.928 1 92.25 33 VAL B CA 1
ATOM 1528 C C . VAL B 1 33 ? -2.547 7.266 3.146 1 92.25 33 VAL B C 1
ATOM 1530 O O . VAL B 1 33 ? -3.498 7.25 2.361 1 92.25 33 VAL B O 1
ATOM 1533 N N . LEU B 1 34 ? -2.49 6.461 4.148 1 89.56 34 LEU B N 1
ATOM 1534 C CA . LEU B 1 34 ? -3.564 5.59 4.617 1 89.56 34 LEU B CA 1
ATOM 1535 C C . LEU B 1 34 ? -4.055 6.031 5.992 1 89.56 34 LEU B C 1
ATOM 1537 O O . LEU B 1 34 ? -3.355 5.859 6.992 1 89.56 34 LEU B O 1
ATOM 1541 N N . PRO B 1 35 ? -5.211 6.59 6.008 1 87.19 35 PRO B N 1
ATOM 1542 C CA . PRO B 1 35 ? -5.758 6.938 7.32 1 87.19 35 PRO B CA 1
ATOM 1543 C C . PRO B 1 35 ? -6.289 5.723 8.078 1 87.19 35 PRO B C 1
ATOM 1545 O O . PRO B 1 35 ? -6.621 4.707 7.469 1 87.19 35 PRO B O 1
ATOM 1548 N N . ASP B 1 36 ? -6.387 5.828 9.375 1 78.75 36 ASP B N 1
ATOM 1549 C CA . ASP B 1 36 ? -6.875 4.73 10.203 1 78.75 36 ASP B CA 1
ATOM 1550 C C . ASP B 1 36 ? -8.398 4.609 10.117 1 78.75 36 ASP B C 1
ATOM 1552 O O . ASP B 1 36 ? -8.953 3.551 10.406 1 78.75 36 ASP B O 1
ATOM 1556 N N . THR B 1 37 ? -9.062 5.691 9.781 1 80.94 37 THR B N 1
ATOM 1557 C CA . THR B 1 37 ? -10.5 5.738 9.555 1 80.94 37 THR B CA 1
ATOM 1558 C C . THR B 1 37 ? -10.82 6.625 8.352 1 80.94 37 THR B C 1
ATOM 1560 O O . THR B 1 37 ? -10.047 7.523 8.008 1 80.94 37 THR B O 1
ATOM 1563 N N . PRO B 1 38 ? -11.93 6.234 7.691 1 84.25 38 PRO B N 1
ATOM 1564 C CA . PRO B 1 38 ? -12.281 7.105 6.566 1 84.25 38 PRO B CA 1
ATOM 1565 C C . PRO B 1 38 ? -12.328 8.578 6.957 1 84.25 38 PRO B C 1
ATOM 1567 O O . PRO B 1 38 ? -12.781 8.922 8.055 1 84.25 38 PRO B O 1
ATOM 1570 N N . GLU B 1 39 ? -11.852 9.406 6.059 1 86.31 39 GLU B N 1
ATOM 1571 C CA . GLU B 1 39 ? -11.828 10.852 6.293 1 86.31 39 GLU B CA 1
ATOM 1572 C C . GLU B 1 39 ? -11.805 11.617 4.977 1 86.31 39 GLU B C 1
ATOM 1574 O O . GLU B 1 39 ? -11.797 11.023 3.9 1 86.31 39 GLU B O 1
ATOM 1579 N N . GLY B 1 40 ? -11.883 12.922 5.09 1 86.19 40 GLY B N 1
ATOM 1580 C CA . GLY B 1 40 ? -11.766 13.75 3.898 1 86.19 40 GLY B CA 1
ATOM 1581 C C . GLY B 1 40 ? -10.328 14.109 3.561 1 86.19 40 GLY B C 1
ATOM 1582 O O . GLY B 1 40 ? -9.523 14.375 4.453 1 86.19 40 GLY B O 1
ATOM 1583 N N . GLY B 1 41 ? -10.039 14 2.293 1 87.81 41 GLY B N 1
ATOM 1584 C CA . GLY B 1 41 ? -8.711 14.391 1.853 1 87.81 41 GLY B CA 1
ATOM 1585 C C . GLY B 1 41 ? -8.688 14.953 0.444 1 87.81 41 GLY B C 1
ATOM 1586 O O . GLY B 1 41 ? -9.656 14.805 -0.303 1 87.81 41 GLY B O 1
ATOM 1587 N N . THR B 1 42 ? -7.645 15.633 0.203 1 88.62 42 THR B N 1
ATOM 1588 C CA . THR B 1 42 ? -7.422 16.156 -1.14 1 88.62 42 THR B CA 1
ATOM 1589 C C . THR B 1 42 ? -5.934 16.359 -1.405 1 88.62 42 THR B C 1
ATOM 1591 O O . THR B 1 42 ? -5.121 16.312 -0.478 1 88.62 42 THR B O 1
ATOM 1594 N N . SER B 1 43 ? -5.645 16.406 -2.695 1 90.75 43 SER B N 1
ATOM 1595 C CA . SER B 1 43 ? -4.277 16.734 -3.078 1 90.75 43 SER B CA 1
ATOM 1596 C C . SER B 1 43 ? -4.168 18.188 -3.521 1 90.75 43 SER B C 1
ATOM 1598 O O . SER B 1 43 ? -5.023 18.688 -4.262 1 90.75 43 SER B O 1
ATOM 1600 N N . LEU B 1 44 ? -3.162 18.812 -3.02 1 83.88 44 LEU B N 1
ATOM 1601 C CA . LEU B 1 44 ? -2.922 20.219 -3.369 1 83.88 44 LEU B CA 1
ATOM 1602 C C . LEU B 1 44 ? -1.941 20.312 -4.531 1 83.88 44 LEU B C 1
ATOM 1604 O O . LEU B 1 44 ? -1.121 19.422 -4.742 1 83.88 44 LEU B O 1
ATOM 1608 N N . HIS B 1 45 ? -2.047 21.344 -5.277 1 75.19 45 HIS B N 1
ATOM 1609 C CA . HIS B 1 45 ? -1.237 21.562 -6.469 1 75.19 45 HIS B CA 1
ATOM 1610 C C . HIS B 1 45 ? 0.248 21.594 -6.129 1 75.19 45 HIS B C 1
ATOM 1612 O O . HIS B 1 45 ? 1.096 21.391 -7 1 75.19 45 HIS B O 1
ATOM 1618 N N . ASP B 1 46 ? 0.524 21.797 -4.945 1 75.44 46 ASP B N 1
ATOM 1619 C CA . ASP B 1 46 ? 1.926 21.938 -4.559 1 75.44 46 ASP B CA 1
ATOM 1620 C C . ASP B 1 46 ? 2.508 20.578 -4.137 1 75.44 46 ASP B C 1
ATOM 1622 O O . ASP B 1 46 ? 3.605 20.516 -3.584 1 75.44 46 ASP B O 1
ATOM 1626 N N . GLY B 1 47 ? 1.83 19.609 -4.406 1 84.56 47 GLY B N 1
ATOM 1627 C CA . GLY B 1 47 ? 2.352 18.281 -4.082 1 84.56 47 GLY B CA 1
ATOM 1628 C C . GLY B 1 47 ? 2.143 17.906 -2.631 1 84.56 47 GLY B C 1
ATOM 1629 O O . GLY B 1 47 ? 3.006 17.266 -2.02 1 84.56 47 GLY B O 1
ATOM 1630 N N . GLN B 1 48 ? 1.148 18.359 -2.121 1 89.88 48 GLN B N 1
ATOM 1631 C CA . GLN B 1 48 ? 0.82 18.047 -0.735 1 89.88 48 GLN B CA 1
ATOM 1632 C C . GLN B 1 48 ? -0.537 17.344 -0.634 1 89.88 48 GLN B C 1
ATOM 1634 O O . GLN B 1 48 ? -1.401 17.531 -1.492 1 89.88 48 GLN B O 1
ATOM 1639 N N . VAL B 1 49 ? -0.644 16.562 0.32 1 90.5 49 VAL B N 1
ATOM 1640 C CA . VAL B 1 49 ? -1.943 16.016 0.687 1 90.5 49 VAL B CA 1
ATOM 1641 C C . VAL B 1 49 ? -2.52 16.781 1.87 1 90.5 49 VAL B C 1
ATOM 1643 O O . VAL B 1 49 ? -1.8 17.109 2.82 1 90.5 49 VAL B O 1
ATOM 1646 N N . GLU B 1 50 ? -3.723 17.094 1.754 1 88.44 50 GLU B N 1
ATOM 1647 C CA . GLU B 1 50 ? -4.441 17.719 2.861 1 88.44 50 GLU B CA 1
ATOM 1648 C C . GLU B 1 50 ? -5.562 16.812 3.367 1 88.44 50 GLU B C 1
ATOM 1650 O O . GLU B 1 50 ? -6.355 16.297 2.576 1 88.44 50 GLU B O 1
ATOM 1655 N N . LEU B 1 51 ? -5.57 16.609 4.66 1 87.12 51 LEU B N 1
ATOM 1656 C CA . LEU B 1 51 ? -6.633 15.836 5.285 1 87.12 51 LEU B CA 1
ATOM 1657 C C . LEU B 1 51 ? -7.531 16.734 6.133 1 87.12 51 LEU B C 1
ATOM 1659 O O . LEU B 1 51 ? -7.074 17.719 6.695 1 87.12 51 LEU B O 1
ATOM 1663 N N . MET B 1 52 ? -8.805 16.266 6.191 1 84.69 52 MET B N 1
ATOM 1664 C CA . MET B 1 52 ? -9.797 17.062 6.906 1 84.69 52 MET B CA 1
ATOM 1665 C C . MET B 1 52 ? -9.617 16.938 8.414 1 84.69 52 MET B C 1
ATOM 1667 O O . MET B 1 52 ? -9.68 17.938 9.133 1 84.69 52 MET B O 1
ATOM 1671 N N . ASP B 1 53 ? -9.688 15.672 8.852 1 77.12 53 ASP B N 1
ATOM 1672 C CA . ASP B 1 53 ? -9.625 15.445 10.297 1 77.12 53 ASP B CA 1
ATOM 1673 C C . ASP B 1 53 ? -8.18 15.398 10.781 1 77.12 53 ASP B C 1
ATOM 1675 O O . ASP B 1 53 ? -7.309 14.844 10.102 1 77.12 53 ASP B O 1
ATOM 1679 N N . ARG B 1 54 ? -8.188 16.094 11.891 1 67.06 54 ARG B N 1
ATOM 1680 C CA . ARG B 1 54 ? -6.891 16.109 12.562 1 67.06 54 ARG B CA 1
ATOM 1681 C C . ARG B 1 54 ? -6.902 15.203 13.789 1 67.06 54 ARG B C 1
ATOM 1683 O O . ARG B 1 54 ? -7.965 14.867 14.312 1 67.06 54 ARG B O 1
ATOM 1690 N N . LEU B 1 55 ? -5.859 14.609 14.211 1 61.31 55 LEU B N 1
ATOM 1691 C CA . LEU B 1 55 ? -5.672 13.719 15.359 1 61.31 55 LEU B CA 1
ATOM 1692 C C . LEU B 1 55 ? -5.836 12.258 14.945 1 61.31 55 LEU B C 1
ATOM 1694 O O . LEU B 1 55 ? -6.645 11.531 15.523 1 61.31 55 LEU B O 1
ATOM 1698 N N . ARG B 1 56 ? -5.34 12.086 13.961 1 69.94 56 ARG B N 1
ATOM 1699 C CA . ARG B 1 56 ? -5.465 10.719 13.469 1 69.94 56 ARG B CA 1
ATOM 1700 C C . ARG B 1 56 ? -4.094 10.086 13.266 1 69.94 56 ARG B C 1
ATOM 1702 O O . ARG B 1 56 ? -3.084 10.781 13.172 1 69.94 56 ARG B O 1
ATOM 1709 N N . ASN B 1 57 ? -4.195 8.844 13.5 1 79.75 57 ASN B N 1
ATOM 1710 C CA . ASN B 1 57 ? -3.039 8.047 13.102 1 79.75 57 ASN B CA 1
ATOM 1711 C C . ASN B 1 57 ? -3.021 7.805 11.594 1 79.75 57 ASN B C 1
ATOM 1713 O O . ASN B 1 57 ? -4.051 7.484 11 1 79.75 57 ASN B O 1
ATOM 1717 N N . LEU B 1 58 ? -1.891 8.148 11.055 1 87.12 58 LEU B N 1
ATOM 1718 C CA . LEU B 1 58 ? -1.72 7.953 9.625 1 87.12 58 LEU B CA 1
ATOM 1719 C C . LEU B 1 58 ? -0.594 6.965 9.336 1 87.12 58 LEU B C 1
ATOM 1721 O O . LEU B 1 58 ? 0.437 6.98 10.016 1 87.12 58 LEU B O 1
ATOM 1725 N N . GLN B 1 59 ? -0.85 6.152 8.391 1 88.94 59 GLN B N 1
ATOM 1726 C CA . GLN B 1 59 ? 0.246 5.426 7.762 1 88.94 59 GL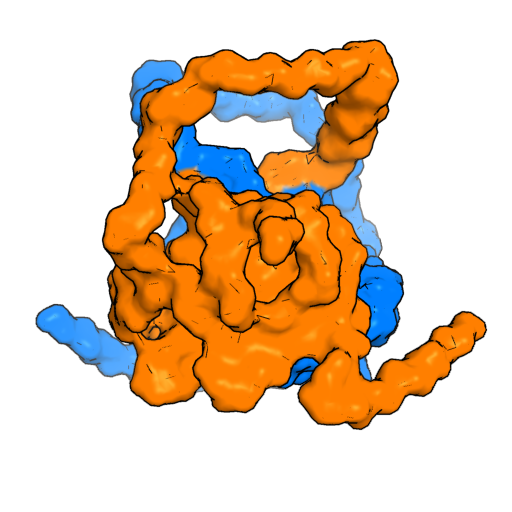N B CA 1
ATOM 1727 C C . GLN B 1 59 ? 0.729 6.141 6.504 1 88.94 59 GLN B C 1
ATOM 1729 O O . GLN B 1 59 ? -0.065 6.43 5.605 1 88.94 59 GLN B O 1
ATOM 1734 N N . LEU B 1 60 ? 1.993 6.418 6.527 1 91.19 60 LEU B N 1
ATOM 1735 C CA . LEU B 1 60 ? 2.623 7.113 5.41 1 91.19 60 LEU B CA 1
ATOM 1736 C C . LEU B 1 60 ? 3.615 6.203 4.695 1 91.19 60 LEU B C 1
ATOM 1738 O O . LEU B 1 60 ? 4.438 5.547 5.34 1 91.19 60 LEU B O 1
ATOM 1742 N N . THR B 1 61 ? 3.473 6.117 3.365 1 92.56 61 THR B N 1
ATOM 1743 C CA . THR B 1 61 ? 4.418 5.312 2.602 1 92.56 61 THR B CA 1
ATOM 1744 C C . THR B 1 61 ? 5.035 6.125 1.469 1 92.56 61 THR B C 1
ATOM 1746 O O . THR B 1 61 ? 4.324 6.824 0.743 1 92.56 61 THR B O 1
ATOM 1749 N N . VAL B 1 62 ? 6.348 6.062 1.39 1 93.31 62 VAL B N 1
ATOM 1750 C CA . VAL B 1 62 ? 7.102 6.637 0.279 1 93.31 62 VAL B CA 1
ATOM 1751 C C . VAL B 1 62 ? 7.742 5.52 -0.543 1 93.31 62 VAL B C 1
ATOM 1753 O O . VAL B 1 62 ? 8.32 4.586 0.013 1 93.31 62 VAL B O 1
ATOM 1756 N N . LEU B 1 63 ? 7.578 5.613 -1.822 1 93.5 63 LEU B N 1
ATOM 1757 C CA . LEU B 1 63 ? 8.18 4.621 -2.707 1 93.5 63 LEU B CA 1
ATOM 1758 C C . LEU B 1 63 ? 8.492 5.227 -4.07 1 93.5 63 LEU B C 1
ATOM 1760 O O . LEU B 1 63 ? 7.984 6.301 -4.406 1 93.5 63 LEU B O 1
ATOM 1764 N N . PRO B 1 64 ? 9.391 4.555 -4.809 1 93.25 64 PRO B N 1
ATOM 1765 C CA . PRO B 1 64 ? 9.602 5.043 -6.176 1 93.25 64 PRO B CA 1
ATOM 1766 C C . PRO B 1 64 ? 8.336 5.016 -7.02 1 93.25 64 PRO B C 1
ATOM 1768 O O . PRO B 1 64 ? 7.52 4.098 -6.891 1 93.25 64 PRO B O 1
ATOM 1771 N N . ASP B 1 65 ? 8.156 6.121 -7.77 1 92.81 65 ASP B N 1
ATOM 1772 C CA . ASP B 1 65 ? 7.082 6.09 -8.758 1 92.81 65 ASP B CA 1
ATOM 1773 C C . ASP B 1 65 ? 7.27 4.934 -9.734 1 92.81 65 ASP B C 1
ATOM 1775 O O . ASP B 1 65 ? 8.211 4.934 -10.539 1 92.81 65 ASP B O 1
ATOM 1779 N N . THR B 1 66 ? 6.398 3.955 -9.641 1 89.94 66 THR B N 1
ATOM 1780 C CA . THR B 1 66 ? 6.5 2.742 -10.445 1 89.94 66 THR B CA 1
ATOM 1781 C C . THR B 1 66 ? 5.406 2.701 -11.508 1 89.94 66 THR B C 1
ATOM 1783 O O . THR B 1 66 ? 4.234 2.955 -11.211 1 89.94 66 THR B O 1
ATOM 1786 N N . PRO B 1 67 ? 5.84 2.459 -12.766 1 88.38 67 PRO B N 1
ATOM 1787 C CA . PRO B 1 67 ? 4.789 2.268 -13.773 1 88.38 67 PRO B CA 1
ATOM 1788 C C . PRO B 1 67 ? 3.977 0.994 -13.539 1 88.38 67 PRO B C 1
ATOM 1790 O O . PRO B 1 67 ? 4.465 0.051 -12.914 1 88.38 67 PRO B O 1
ATOM 1793 N N . GLU B 1 68 ? 2.73 1.05 -14.008 1 87 68 GLU B N 1
ATOM 1794 C CA . GLU B 1 68 ? 1.918 -0.161 -13.953 1 87 68 GLU B CA 1
ATOM 1795 C C . GLU B 1 68 ? 2.646 -1.346 -14.578 1 87 68 GLU B C 1
ATOM 1797 O O . GLU B 1 68 ? 3.18 -1.24 -15.688 1 87 68 GLU B O 1
ATOM 1802 N N . GLY B 1 69 ? 2.668 -2.461 -13.836 1 85.75 69 GLY B N 1
ATOM 1803 C CA . GLY B 1 69 ? 3.293 -3.676 -14.328 1 85.75 69 GLY B CA 1
ATOM 1804 C C . GLY B 1 69 ? 4.809 -3.611 -14.328 1 85.75 69 GLY B C 1
ATOM 1805 O O . GLY B 1 69 ? 5.477 -4.531 -14.805 1 85.75 69 GLY B O 1
ATOM 1806 N N . GLY B 1 70 ? 5.324 -2.557 -13.805 1 85.31 70 GLY B N 1
ATOM 1807 C CA . GLY B 1 70 ? 6.762 -2.369 -13.867 1 85.31 70 GLY B CA 1
ATOM 1808 C C . GLY B 1 70 ? 7.398 -2.205 -12.5 1 85.31 70 GLY B C 1
ATOM 1809 O O . GLY B 1 70 ? 6.816 -2.594 -11.484 1 85.31 70 GLY B O 1
ATOM 1810 N N . THR B 1 71 ? 8.727 -1.826 -12.633 1 80.12 71 THR B N 1
ATOM 1811 C CA . THR B 1 71 ? 9.516 -1.606 -11.422 1 80.12 71 THR B CA 1
ATOM 1812 C C . THR B 1 71 ? 10.258 -0.277 -11.5 1 80.12 71 THR B C 1
ATOM 1814 O O . THR B 1 71 ? 10.359 0.324 -12.57 1 80.12 71 THR B O 1
ATOM 1817 N N . SER B 1 72 ? 10.484 0.217 -10.359 1 85.81 72 SER B N 1
ATOM 1818 C CA . SER B 1 72 ? 11.336 1.397 -10.234 1 85.81 72 SER B CA 1
ATOM 1819 C C . SER B 1 72 ? 12.367 1.226 -9.125 1 85.81 72 SER B C 1
ATOM 1821 O O . SER B 1 72 ? 12.016 0.852 -8 1 85.81 72 SER B O 1
ATOM 1823 N N . LEU B 1 73 ? 13.617 1.409 -9.469 1 87.69 73 LEU B N 1
ATOM 1824 C CA . LEU B 1 73 ? 14.719 1.268 -8.523 1 87.69 73 LEU B CA 1
ATOM 1825 C C . LEU B 1 73 ? 15.367 2.617 -8.242 1 87.69 73 LEU B C 1
ATOM 1827 O O . LEU B 1 73 ? 16.5 2.674 -7.766 1 87.69 73 LEU B O 1
ATOM 1831 N N . HIS B 1 74 ? 14.633 3.619 -8.5 1 87.56 74 HIS B N 1
ATOM 1832 C CA . HIS B 1 74 ? 15.203 4.953 -8.352 1 87.56 74 HIS B CA 1
ATOM 1833 C C . HIS B 1 74 ? 15.406 5.309 -6.883 1 87.56 74 HIS B C 1
ATOM 1835 O O . HIS B 1 74 ? 14.578 4.965 -6.035 1 87.56 74 HIS B O 1
ATOM 1841 N N . ASP B 1 75 ? 16.531 5.934 -6.66 1 89.94 75 ASP B N 1
ATOM 1842 C CA . ASP B 1 75 ? 16.75 6.559 -5.359 1 89.94 75 ASP B CA 1
ATOM 1843 C C . ASP B 1 75 ? 16.031 7.902 -5.27 1 89.94 75 ASP B C 1
ATOM 1845 O O . ASP B 1 75 ? 15.68 8.492 -6.289 1 89.94 75 ASP B O 1
ATOM 1849 N N . GLY B 1 76 ? 15.734 8.305 -4.105 1 89.88 76 GLY B N 1
ATOM 1850 C CA . GLY B 1 76 ? 15.094 9.594 -3.898 1 89.88 76 GLY B CA 1
ATOM 1851 C C . GLY B 1 76 ? 15.125 10.047 -2.453 1 89.88 76 GLY B C 1
ATOM 1852 O O . GLY B 1 76 ? 15.555 9.305 -1.569 1 89.88 76 GLY B O 1
ATOM 1853 N N . GLN B 1 77 ? 14.844 11.32 -2.338 1 91.56 77 GLN B N 1
ATOM 1854 C CA . GLN B 1 77 ? 14.773 11.922 -1.012 1 91.56 77 GLN B CA 1
ATOM 1855 C C . GLN B 1 77 ? 13.586 12.875 -0.907 1 91.56 77 GLN B C 1
ATOM 1857 O O . GLN B 1 77 ? 13.289 13.617 -1.847 1 91.56 77 GLN B O 1
ATOM 1862 N N . VAL B 1 78 ? 12.93 12.82 0.241 1 90.5 78 VAL B N 1
ATOM 1863 C CA . VAL B 1 78 ? 11.805 13.719 0.443 1 90.5 78 VAL B CA 1
ATOM 1864 C C . VAL B 1 78 ? 11.641 14.023 1.932 1 90.5 78 VAL B C 1
ATOM 1866 O O . VAL B 1 78 ? 12.031 13.211 2.779 1 90.5 78 VAL B O 1
ATOM 1869 N N . GLU B 1 79 ? 11.141 15.18 2.195 1 89.12 79 GLU B N 1
ATOM 1870 C CA . GLU B 1 79 ? 10.766 15.539 3.561 1 89.12 79 GLU B CA 1
ATOM 1871 C C . GLU B 1 79 ? 9.281 15.289 3.809 1 89.12 79 GLU B C 1
ATOM 1873 O O . GLU B 1 79 ? 8.43 15.922 3.186 1 89.12 79 GLU B O 1
ATOM 1878 N N . LEU B 1 80 ? 9 14.406 4.801 1 88.94 80 LEU B N 1
ATOM 1879 C CA . LEU B 1 80 ? 7.609 14.031 5.062 1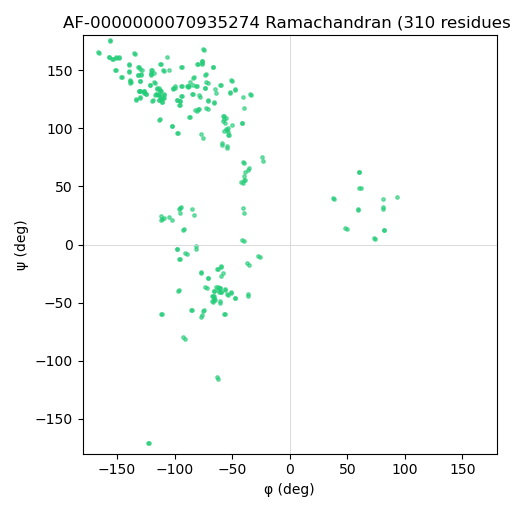 88.94 80 LEU B CA 1
ATOM 1880 C C . LEU B 1 80 ? 6.781 15.25 5.449 1 88.94 80 LEU B C 1
ATOM 1882 O O . LEU B 1 80 ? 5.625 15.375 5.043 1 88.94 80 LEU B O 1
ATOM 1886 N N . MET B 1 81 ? 7.402 16.062 6.152 1 84.12 81 MET B N 1
ATOM 1887 C CA . MET B 1 81 ? 6.684 17.234 6.664 1 84.12 81 MET B CA 1
ATOM 1888 C C . MET B 1 81 ? 6.191 18.109 5.523 1 84.12 81 MET B C 1
ATOM 1890 O O . MET B 1 81 ? 5.203 18.844 5.672 1 84.12 81 MET B O 1
ATOM 1894 N N . ASN B 1 82 ? 6.785 17.984 4.34 1 86 82 ASN B N 1
ATOM 1895 C CA . ASN B 1 82 ? 6.426 18.828 3.201 1 86 82 ASN B CA 1
ATOM 1896 C C . ASN B 1 82 ? 5.32 18.188 2.365 1 86 82 ASN B C 1
ATOM 1898 O O . ASN B 1 82 ? 4.754 18.844 1.482 1 86 82 ASN B O 1
ATOM 1902 N N . LEU B 1 83 ? 5.012 17.016 2.686 1 89.25 83 LEU B N 1
ATOM 1903 C CA . LEU B 1 83 ? 4.051 16.297 1.853 1 89.25 83 LEU B CA 1
ATOM 1904 C C . LEU B 1 83 ? 2.645 16.406 2.426 1 89.25 83 LEU B C 1
ATOM 1906 O O . LEU B 1 83 ? 1.668 16.062 1.758 1 89.25 83 LEU B O 1
ATOM 1910 N N . LEU B 1 84 ? 2.629 16.875 3.635 1 88 84 LEU B N 1
ATOM 1911 C CA . LEU B 1 84 ? 1.335 17.141 4.258 1 88 84 LEU B CA 1
ATOM 1912 C C . LEU B 1 84 ? 1.11 18.625 4.457 1 88 84 LEU B C 1
ATOM 1914 O O . LEU B 1 84 ? 2.014 19.344 4.898 1 88 84 LEU B O 1
ATOM 1918 N N . SER B 1 85 ? 0.039 19.203 3.979 1 81.12 85 SER B N 1
ATOM 1919 C CA . SER B 1 85 ? -0.235 20.641 3.902 1 81.12 85 SER B CA 1
ATOM 1920 C C . SER B 1 85 ? -0.016 21.312 5.25 1 81.12 85 SER B C 1
ATOM 1922 O O . SER B 1 85 ? 0.469 22.453 5.309 1 81.12 85 SER B O 1
ATOM 1924 N N . ASN B 1 86 ? -0.36 20.859 6.289 1 71.25 86 ASN B N 1
ATOM 1925 C CA . ASN B 1 86 ? -0.294 21.672 7.5 1 71.25 86 ASN B CA 1
ATOM 1926 C C . ASN B 1 86 ? 0.81 21.188 8.438 1 71.25 86 ASN B C 1
ATOM 1928 O O . ASN B 1 86 ? 0.896 21.625 9.586 1 71.25 86 ASN B O 1
ATOM 1932 N N . ASN B 1 87 ? 1.699 20.547 7.824 1 62.44 87 ASN B N 1
ATOM 1933 C CA . ASN B 1 87 ? 2.912 20.156 8.539 1 62.44 87 ASN B CA 1
ATOM 1934 C C . ASN B 1 87 ? 2.611 19.75 9.977 1 62.44 87 ASN B C 1
ATOM 1936 O O . ASN B 1 87 ? 3.314 20.156 10.906 1 62.44 87 ASN B O 1
ATOM 1940 N N . LEU B 1 88 ? 1.531 19.062 10.102 1 69.5 88 LEU B N 1
ATOM 1941 C CA . LEU B 1 88 ? 1.064 18.812 11.461 1 69.5 88 LEU B CA 1
ATOM 1942 C C . LEU B 1 88 ? 1.548 17.453 11.961 1 69.5 88 LEU B C 1
ATOM 1944 O O . LEU B 1 88 ? 0.935 16.859 12.852 1 69.5 88 LEU B O 1
ATOM 1948 N N . LEU B 1 89 ? 2.68 17.109 11.484 1 76.31 89 LEU B N 1
ATOM 1949 C CA . LEU B 1 89 ? 3.109 15.812 11.992 1 76.31 89 LEU B CA 1
ATOM 1950 C C . LEU B 1 89 ? 3.676 15.93 13.398 1 76.31 89 LEU B C 1
ATOM 1952 O O . LEU B 1 89 ? 4.539 16.781 13.656 1 76.31 89 LEU B O 1
ATOM 1956 N N . GLU B 1 90 ? 3.137 15.375 14.367 1 74.19 90 GLU B N 1
ATOM 1957 C CA . GLU B 1 90 ? 3.602 15.383 15.75 1 74.19 90 GLU B CA 1
ATOM 1958 C C . GLU B 1 90 ? 4.629 14.281 15.992 1 74.19 90 GLU B C 1
ATOM 1960 O O . GLU B 1 90 ? 5.711 14.539 16.531 1 74.19 90 GLU B O 1
ATOM 1965 N N . ASP B 1 91 ? 4.227 13.156 15.719 1 76.69 91 ASP B N 1
ATOM 1966 C CA . ASP B 1 91 ? 5.086 11.992 15.922 1 76.69 91 ASP B CA 1
ATOM 1967 C C . ASP B 1 91 ? 5.137 11.117 14.672 1 76.69 91 ASP B C 1
ATOM 1969 O O . ASP B 1 91 ? 4.121 10.93 14 1 76.69 91 ASP B O 1
ATOM 1973 N N . VAL B 1 92 ? 6.406 10.766 14.32 1 80.5 92 VAL B N 1
ATOM 1974 C CA . VAL B 1 92 ? 6.594 9.883 13.172 1 80.5 92 VAL B CA 1
ATOM 1975 C C . VAL B 1 92 ? 7.52 8.734 13.547 1 80.5 92 VAL B C 1
ATOM 1977 O O . VAL B 1 92 ? 8.586 8.945 14.133 1 80.5 92 VAL B O 1
ATOM 1980 N N . ALA B 1 93 ? 7.09 7.531 13.32 1 79.12 93 ALA B N 1
ATOM 1981 C CA . ALA B 1 93 ? 7.906 6.336 13.531 1 79.12 93 ALA B CA 1
ATOM 1982 C C . ALA B 1 93 ? 7.973 5.492 12.266 1 79.12 93 ALA B C 1
ATOM 1984 O O . ALA B 1 93 ? 6.949 5.223 11.633 1 79.12 93 ALA B O 1
ATOM 1985 N N . GLU B 1 94 ? 9.156 5.145 11.891 1 81.94 94 GLU B N 1
ATOM 1986 C CA . GLU B 1 94 ? 9.273 4.273 10.727 1 81.94 94 GLU B CA 1
ATOM 1987 C C . GLU B 1 94 ? 8.852 2.848 11.055 1 81.94 94 GLU B C 1
ATOM 1989 O O . GLU B 1 94 ? 9.195 2.318 12.117 1 81.94 94 GLU B O 1
ATOM 1994 N N . THR B 1 95 ? 8.078 2.266 10.188 1 77.12 95 THR B N 1
ATOM 1995 C CA . THR B 1 95 ? 7.543 0.918 10.344 1 77.12 95 THR B CA 1
ATOM 1996 C C . THR B 1 95 ? 7.691 0.129 9.039 1 77.12 95 THR B C 1
ATOM 1998 O O . THR B 1 95 ? 8.055 0.69 8.008 1 77.12 95 THR B O 1
ATOM 2001 N N . THR B 1 96 ? 7.531 -1.229 9.219 1 70.44 96 THR B N 1
ATOM 2002 C CA . THR B 1 96 ? 7.383 -2.037 8.016 1 70.44 96 THR B CA 1
ATOM 2003 C C . THR B 1 96 ? 5.938 -2.02 7.523 1 70.44 96 THR B C 1
ATOM 2005 O O . THR B 1 96 ? 5.02 -1.729 8.297 1 70.44 96 THR B O 1
ATOM 2008 N N . LEU B 1 97 ? 5.875 -2.029 6.297 1 67.12 97 LEU B N 1
ATOM 2009 C CA . LEU B 1 97 ? 4.547 -2.291 5.746 1 67.12 97 LEU B CA 1
ATOM 2010 C C . LEU B 1 97 ? 4.312 -3.789 5.594 1 67.12 97 LEU B C 1
ATOM 2012 O O . LEU B 1 97 ? 5.086 -4.48 4.926 1 67.12 97 LEU B O 1
ATOM 2016 N N . SER B 1 98 ? 3.504 -4.344 6.348 1 64.25 98 SER B N 1
ATOM 2017 C CA . SER B 1 98 ? 3.248 -5.773 6.219 1 64.25 98 SER B CA 1
ATOM 2018 C C . SER B 1 98 ? 1.797 -6.109 6.547 1 64.25 98 SER B C 1
ATOM 2020 O O . SER B 1 98 ? 1.134 -5.371 7.277 1 64.25 98 SER B O 1
ATOM 2022 N N . ALA B 1 99 ? 1.286 -7.145 5.734 1 55.47 99 ALA B N 1
ATOM 2023 C CA . ALA B 1 99 ? 0.062 -7.805 6.188 1 55.47 99 ALA B CA 1
ATOM 2024 C C . ALA B 1 99 ? 0.24 -8.391 7.582 1 55.47 99 ALA B C 1
ATOM 2026 O O . ALA B 1 99 ? 1.198 -9.125 7.84 1 55.47 99 ALA B O 1
ATOM 2027 N N . HIS B 1 100 ? -0.143 -7.805 8.609 1 57.5 100 HIS B N 1
ATOM 2028 C CA . HIS B 1 100 ? 0.243 -8.086 9.984 1 57.5 100 HIS B CA 1
ATOM 2029 C C . HIS B 1 100 ? -0.732 -9.062 10.641 1 57.5 100 HIS B C 1
ATOM 2031 O O . HIS B 1 100 ? -0.316 -10.062 11.227 1 57.5 100 HIS B O 1
ATOM 2037 N N . MET B 1 101 ? -1.837 -8.625 11.07 1 46.06 101 MET B N 1
ATOM 2038 C CA . MET B 1 101 ? -2.768 -9.367 11.922 1 46.06 101 MET B CA 1
ATOM 2039 C C . MET B 1 101 ? -3.885 -9.984 11.086 1 46.06 101 MET B C 1
ATOM 2041 O O . MET B 1 101 ? -4.414 -9.352 10.18 1 46.06 101 MET B O 1
ATOM 2045 N N . LEU B 1 102 ? -3.943 -11.227 11.266 1 45.09 102 LEU B N 1
ATOM 2046 C CA . LEU B 1 102 ? -5.125 -11.844 10.664 1 45.09 102 LEU B CA 1
ATOM 2047 C C . LEU B 1 102 ? -6.383 -11.055 11.016 1 45.09 102 LEU B C 1
ATOM 2049 O O . LEU B 1 102 ? -6.52 -10.578 12.141 1 45.09 102 LEU B O 1
ATOM 2053 N N . LEU B 1 103 ? -7.191 -10.82 9.969 1 42.25 103 LEU B N 1
ATOM 2054 C CA . LEU B 1 103 ? -8.438 -10.102 10.203 1 42.25 103 LEU B CA 1
ATOM 2055 C C . LEU B 1 103 ? -9.18 -10.688 11.398 1 42.25 103 LEU B C 1
ATOM 2057 O O . LEU B 1 103 ? -9.742 -9.945 12.211 1 42.25 103 LEU B O 1
ATOM 2061 N N . GLU B 1 104 ? -9.273 -11.906 11.438 1 44.88 104 GLU B N 1
ATOM 2062 C CA . GLU B 1 104 ? -9.938 -12.578 12.547 1 44.88 104 GLU B CA 1
ATOM 2063 C C . GLU B 1 104 ? -9.312 -12.188 13.883 1 44.88 104 GLU B C 1
ATOM 2065 O O . GLU B 1 104 ? -10.016 -12.062 14.891 1 44.88 104 GLU B O 1
ATOM 2070 N N . GLU B 1 105 ? -8.008 -12.062 13.867 1 47.62 105 GLU B N 1
ATOM 2071 C CA . GLU B 1 105 ? -7.32 -11.695 15.094 1 47.62 105 GLU B CA 1
ATOM 2072 C C . GLU B 1 105 ? -7.551 -10.219 15.438 1 47.62 105 GLU B C 1
ATOM 2074 O O . GLU B 1 105 ? -7.715 -9.867 16.609 1 47.62 105 GLU B O 1
ATOM 2079 N N . VAL B 1 106 ? -7.59 -9.531 14.5 1 46.31 106 VAL B N 1
ATOM 2080 C CA . VAL B 1 106 ? -7.883 -8.117 14.719 1 46.31 106 VAL B CA 1
ATOM 2081 C C . VAL B 1 106 ? -9.258 -7.965 15.367 1 46.31 106 VAL B C 1
ATOM 2083 O O . VAL B 1 106 ? -9.422 -7.184 16.312 1 46.31 106 VAL B O 1
ATOM 2086 N N . SER B 1 107 ? -10.195 -8.609 14.781 1 48.47 107 SER B N 1
ATOM 2087 C CA . SER B 1 107 ? -11.547 -8.609 15.336 1 48.47 107 SER B CA 1
ATOM 2088 C C . SER B 1 107 ? -11.547 -9.039 16.797 1 48.47 107 SER B C 1
ATOM 2090 O O . SER B 1 107 ? -12.242 -8.453 17.625 1 48.47 107 SER B O 1
ATOM 2092 N N . ARG B 1 108 ? -10.812 -10.039 17.078 1 48.19 108 ARG B N 1
ATOM 2093 C CA . ARG B 1 108 ? -10.734 -10.547 18.438 1 48.19 108 ARG B CA 1
ATOM 2094 C C . ARG B 1 108 ? -10.062 -9.539 19.359 1 48.19 108 ARG B C 1
ATOM 2096 O O . ARG B 1 108 ? -10.508 -9.32 20.484 1 48.19 108 ARG B O 1
ATOM 2103 N N . LEU B 1 109 ? -9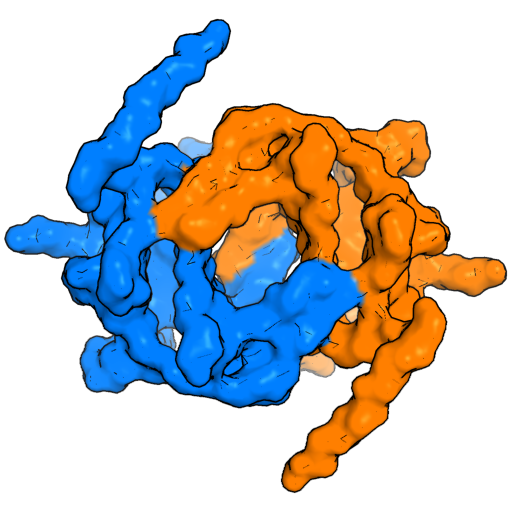.031 -9.07 19 1 46.28 109 LEU B N 1
ATOM 2104 C CA . LEU B 1 109 ? -8.289 -8.078 19.781 1 46.28 109 LEU B CA 1
ATOM 2105 C C . LEU B 1 109 ? -9.125 -6.828 20 1 46.28 109 LEU B C 1
ATOM 2107 O O . LEU B 1 109 ? -9.094 -6.242 21.094 1 46.28 109 LEU B O 1
ATOM 2111 N N . GLN B 1 110 ? -9.797 -6.461 18.984 1 46.53 110 GLN B N 1
ATOM 2112 C CA . GLN B 1 110 ? -10.703 -5.336 19.172 1 46.53 110 GLN B CA 1
ATOM 2113 C C . GLN B 1 110 ? -11.758 -5.664 20.219 1 46.53 110 GLN B C 1
ATOM 2115 O O . GLN B 1 110 ? -12.141 -4.801 21.031 1 46.53 110 GLN B O 1
ATOM 2120 N N . TRP B 1 111 ? -12.227 -6.863 20.156 1 47.91 111 TRP B N 1
ATOM 2121 C CA . TRP B 1 111 ? -13.227 -7.273 21.141 1 47.91 111 TRP B CA 1
ATOM 2122 C C . TRP B 1 111 ? -12.617 -7.324 22.531 1 47.91 111 TRP B C 1
ATOM 2124 O O . TRP B 1 111 ? -13.242 -6.883 23.5 1 47.91 111 TRP B O 1
ATOM 2134 N N . ARG B 1 112 ? -11.406 -7.918 22.594 1 41.41 112 ARG B N 1
ATOM 2135 C CA . ARG B 1 112 ? -10.789 -7.984 23.922 1 41.41 112 ARG B CA 1
ATOM 2136 C C . ARG B 1 112 ? -10.453 -6.59 24.438 1 41.41 112 ARG B C 1
ATOM 2138 O O . ARG B 1 112 ? -10.594 -6.316 25.641 1 41.41 112 ARG B O 1
ATOM 2145 N N . GLN B 1 113 ? -9.93 -5.855 23.609 1 41.41 113 GLN B N 1
ATOM 2146 C CA . GLN B 1 113 ? -9.664 -4.492 24.047 1 41.41 113 GLN B CA 1
ATOM 2147 C C . GLN B 1 113 ? -10.953 -3.785 24.453 1 41.41 113 GLN B C 1
ATOM 2149 O O . GLN B 1 113 ? -10.922 -2.854 25.266 1 41.41 113 GLN B O 1
ATOM 2154 N N . ALA B 1 114 ? -12.078 -4.172 23.906 1 35.81 114 ALA B N 1
ATOM 2155 C CA . ALA B 1 114 ? -13.32 -3.611 24.422 1 35.81 114 ALA B CA 1
ATOM 2156 C C . ALA B 1 114 ? -13.523 -3.994 25.891 1 35.81 114 ALA B C 1
ATOM 2158 O O . ALA B 1 114 ? -14.25 -3.32 26.625 1 35.81 114 ALA B O 1
ATOM 2159 N N . GLN B 1 115 ? -13.141 -5.207 26.266 1 31.91 115 GLN B N 1
ATOM 2160 C CA . GLN B 1 115 ? -13.281 -5.496 27.703 1 31.91 115 GLN B CA 1
ATOM 2161 C C . GLN B 1 115 ? -12.188 -4.82 28.516 1 31.91 115 GLN B C 1
ATOM 2163 O O . GLN B 1 115 ? -12.398 -4.461 29.672 1 31.91 115 GLN B O 1
ATOM 2168 N N . THR B 1 116 ? -11.016 -5.098 28.297 1 32.28 116 THR B N 1
ATOM 2169 C CA . THR B 1 116 ? -9.945 -4.445 29.062 1 32.28 116 THR B CA 1
ATOM 2170 C C . THR B 1 116 ? -9.719 -3.023 28.547 1 32.28 116 THR B C 1
ATOM 2172 O O . THR B 1 116 ? -9.469 -2.814 27.359 1 32.28 116 THR B O 1
ATOM 2175 N N . ALA B 1 117 ? -10.383 -2.098 29.234 1 27.69 117 ALA B N 1
ATOM 2176 C CA . ALA B 1 117 ? -10.273 -0.66 28.984 1 27.69 117 ALA B CA 1
ATOM 2177 C C . ALA B 1 117 ? -8.828 -0.26 28.688 1 27.69 117 ALA B C 1
ATOM 2179 O O . ALA B 1 117 ? -7.891 -0.809 29.266 1 27.69 117 ALA B O 1
ATOM 2180 N N . PHE B 1 118 ? -8.578 0.289 27.406 1 26.67 118 PHE B N 1
ATOM 2181 C CA . PHE B 1 118 ? -7.367 0.852 26.828 1 26.67 118 PHE B CA 1
ATOM 2182 C C . PHE B 1 118 ? -6.609 1.682 27.859 1 26.67 118 PHE B C 1
ATOM 2184 O O . PHE B 1 118 ? -7.074 2.744 28.281 1 26.67 118 PHE B O 1
ATOM 2191 N N . VAL B 1 119 ? -6.184 1.062 28.891 1 24.48 119 VAL B N 1
ATOM 2192 C CA . VAL B 1 119 ? -5.273 1.965 29.594 1 24.48 119 VAL B CA 1
ATOM 2193 C C . VAL B 1 119 ? -4.246 2.529 28.609 1 24.48 119 VAL B C 1
ATOM 2195 O O . VAL B 1 119 ? -3.633 1.781 27.859 1 24.48 119 VAL B O 1
ATOM 2198 N N . THR B 1 120 ? -4.324 3.727 28.141 1 28.33 120 THR B N 1
ATOM 2199 C CA . THR B 1 120 ? -3.516 4.754 27.5 1 28.33 120 THR B CA 1
ATOM 2200 C C . THR B 1 120 ? -2.119 4.812 28.109 1 28.33 120 THR B C 1
ATOM 2202 O O . THR B 1 120 ? -1.869 5.613 29.016 1 28.33 120 THR B O 1
ATOM 2205 N N . GLY B 1 121 ? -1.591 3.691 28.672 1 25.88 121 GLY B N 1
ATOM 2206 C CA . GLY B 1 121 ? -0.379 4.039 29.406 1 25.88 121 GLY B CA 1
ATOM 2207 C C . GLY B 1 121 ? 0.629 4.789 28.547 1 25.88 121 GLY B C 1
ATOM 2208 O O . GLY B 1 121 ? 0.957 4.355 27.438 1 25.88 121 GLY B O 1
ATOM 2209 N N . ARG B 1 122 ? 0.702 6.086 28.625 1 26.41 122 ARG B N 1
ATOM 2210 C CA . ARG B 1 122 ? 1.618 7.176 28.312 1 26.41 122 ARG B CA 1
ATOM 2211 C C . ARG B 1 122 ? 3.066 6.762 28.547 1 26.41 122 ARG B C 1
ATOM 2213 O O . ARG B 1 122 ? 3.971 7.598 28.516 1 26.41 122 ARG B O 1
ATOM 2220 N N . ASP B 1 123 ? 3.35 5.695 29.297 1 27.45 123 ASP B N 1
ATOM 2221 C CA . ASP B 1 123 ? 4.699 5.797 29.844 1 27.45 123 ASP B CA 1
ATOM 2222 C C . ASP B 1 123 ? 5.742 5.805 28.734 1 27.45 123 ASP B C 1
ATOM 2224 O O . ASP B 1 123 ? 6.52 6.754 28.609 1 27.45 123 ASP B O 1
ATOM 2228 N N . ASP B 1 124 ? 6.668 4.652 28.656 1 27.75 124 ASP B N 1
ATOM 2229 C CA . ASP B 1 124 ? 8.078 4.699 28.281 1 27.75 124 ASP B CA 1
ATOM 2230 C C . ASP B 1 124 ? 8.25 4.688 26.766 1 27.75 124 ASP B C 1
ATOM 2232 O O . ASP B 1 124 ? 8.484 3.635 26.172 1 27.75 124 ASP B O 1
ATOM 2236 N N . LEU B 1 125 ? 7.375 5.09 26.078 1 30.34 125 LEU B N 1
ATOM 2237 C CA . LEU B 1 125 ? 7.543 5.527 24.688 1 30.34 125 LEU B CA 1
ATOM 2238 C C . LEU B 1 125 ? 8.812 6.352 24.531 1 30.34 125 LEU B C 1
ATOM 2240 O O . LEU B 1 125 ? 8.969 7.074 23.547 1 30.34 125 LEU B O 1
ATOM 2244 N N . ASP B 1 126 ? 9.516 6.473 25.5 1 29.12 126 ASP B N 1
ATOM 2245 C CA . ASP B 1 126 ? 10.68 7.355 25.531 1 29.12 126 ASP B CA 1
ATOM 2246 C C . ASP B 1 126 ? 11.664 7.016 24.406 1 29.12 126 ASP B C 1
ATOM 2248 O O . ASP B 1 126 ? 12.242 7.914 23.797 1 29.12 126 ASP B O 1
ATOM 2252 N N . ASN B 1 127 ? 12.133 5.723 24.484 1 28.44 127 ASN B N 1
ATOM 2253 C CA . ASN B 1 127 ? 13.344 5.523 23.688 1 28.44 127 ASN B CA 1
ATOM 2254 C C . ASN B 1 127 ? 13.016 5.293 22.219 1 28.44 127 ASN B C 1
ATOM 2256 O O . ASN B 1 127 ? 13.648 4.469 21.562 1 28.44 127 ASN B O 1
ATOM 2260 N N . HIS B 1 128 ? 11.789 5.242 22 1 32.03 128 HIS B N 1
ATOM 2261 C CA . HIS B 1 128 ? 11.5 5.18 20.562 1 32.03 128 HIS B CA 1
ATOM 2262 C C . HIS B 1 128 ? 12.086 6.379 19.828 1 32.03 128 HIS B C 1
ATOM 2264 O O . HIS B 1 128 ? 12.023 7.508 20.328 1 32.03 128 HIS B O 1
ATOM 2270 N N . SER B 1 129 ? 13.133 6.16 19.109 1 32.09 129 SER B N 1
ATOM 2271 C CA . SER B 1 129 ? 13.727 7.312 18.438 1 32.09 129 SER B CA 1
ATOM 2272 C C . SER B 1 129 ? 12.656 8.289 17.969 1 32.09 129 SER B C 1
ATOM 2274 O O . SER B 1 129 ? 11.82 7.949 17.125 1 32.09 129 SER B O 1
ATOM 2276 N N . THR B 1 130 ? 11.898 8.914 18.922 1 34 130 THR B N 1
ATOM 2277 C CA . THR B 1 130 ? 11.25 10.18 18.609 1 34 130 THR B CA 1
ATOM 2278 C C . THR B 1 130 ? 11.984 10.891 17.469 1 34 130 THR B C 1
ATOM 2280 O O . THR B 1 130 ? 13.172 11.18 17.578 1 34 130 THR B O 1
ATOM 2283 N N . PHE B 1 131 ? 11.734 10.32 16.266 1 39.06 131 PHE B N 1
ATOM 2284 C CA . PHE B 1 131 ? 12.258 11.234 15.258 1 39.06 131 PHE B CA 1
ATOM 2285 C C . PHE B 1 131 ? 11.953 12.68 15.633 1 39.06 131 PHE B C 1
ATOM 2287 O O . PHE B 1 131 ? 10.797 13.031 15.891 1 39.06 131 PHE B O 1
ATOM 2294 N N . ARG B 1 132 ? 12.586 13.18 16.609 1 40 132 ARG B N 1
ATOM 2295 C CA . ARG B 1 132 ? 12.594 14.617 16.812 1 40 132 ARG B CA 1
ATOM 2296 C C . ARG B 1 132 ? 12.555 15.367 15.484 1 40 132 ARG B C 1
ATOM 2298 O O . ARG B 1 132 ? 13.094 14.891 14.484 1 40 132 ARG B O 1
ATOM 2305 N N . ASN B 1 133 ? 11.547 16.359 15.383 1 45.97 133 ASN B N 1
ATOM 2306 C CA . ASN B 1 133 ? 11.25 17.422 14.438 1 45.97 133 ASN B CA 1
ATOM 2307 C C . ASN B 1 133 ? 12.516 17.922 13.742 1 45.97 133 ASN B C 1
ATOM 2309 O O . ASN B 1 133 ? 12.484 18.953 13.055 1 45.97 133 ASN B O 1
ATOM 2313 N N . GLN B 1 134 ? 13.57 17.469 14.242 1 47.94 134 GLN B N 1
ATOM 2314 C CA . GLN B 1 134 ? 14.656 18.297 13.742 1 47.94 134 GLN B CA 1
ATOM 2315 C C . GLN B 1 134 ? 14.805 18.156 12.234 1 47.94 134 GLN B C 1
ATOM 2317 O O . GLN B 1 134 ? 15.055 19.141 11.531 1 47.94 134 GLN B O 1
ATOM 2322 N N . ASP B 1 135 ? 14.82 17.016 11.711 1 58.53 135 ASP B N 1
ATOM 2323 C CA . ASP B 1 135 ? 15.25 16.891 10.32 1 58.53 135 ASP B CA 1
ATOM 2324 C C . ASP B 1 135 ? 14.055 16.875 9.367 1 58.53 135 ASP B C 1
ATOM 2326 O O . ASP B 1 135 ? 14.211 16.578 8.18 1 58.53 135 ASP B O 1
ATOM 2330 N N . ASN B 1 136 ? 12.906 17.594 9.742 1 65.44 136 ASN B N 1
ATOM 2331 C CA . ASN B 1 136 ? 11.742 17.609 8.867 1 65.44 136 ASN B CA 1
ATOM 2332 C C . ASN B 1 136 ? 11.359 16.219 8.398 1 65.44 136 ASN B C 1
ATOM 2334 O O . ASN B 1 136 ? 10.617 16.062 7.426 1 65.44 136 ASN B O 1
ATOM 2338 N N . TYR B 1 137 ? 11.914 15.266 9.047 1 79.81 137 TYR B N 1
ATOM 2339 C CA . TYR B 1 137 ? 11.703 13.852 8.742 1 79.81 137 TYR B CA 1
ATOM 2340 C C . TYR B 1 137 ? 12.133 13.531 7.32 1 79.81 137 TYR B C 1
ATOM 2342 O O . TYR B 1 137 ? 11.305 13.164 6.484 1 79.81 137 TYR B O 1
ATOM 2350 N N . VAL B 1 138 ? 13.391 13.711 7.055 1 87.38 138 VAL B N 1
ATOM 2351 C CA . VAL B 1 138 ? 13.938 13.438 5.734 1 87.38 138 VAL B CA 1
ATOM 2352 C C . VAL B 1 138 ? 13.977 11.93 5.492 1 87.38 138 VAL B C 1
ATOM 2354 O O . VAL B 1 138 ? 14.555 11.188 6.285 1 87.38 138 VAL B O 1
ATOM 2357 N N . VAL B 1 139 ? 13.352 11.516 4.438 1 88.25 139 VAL B N 1
ATOM 2358 C CA . VAL B 1 139 ? 13.305 10.109 4.055 1 88.25 139 VAL B CA 1
ATOM 2359 C C . VAL B 1 139 ? 14.156 9.883 2.805 1 88.25 139 VAL B C 1
ATOM 2361 O O . VAL B 1 139 ? 13.953 10.547 1.785 1 88.25 139 VAL B O 1
ATOM 2364 N N . VAL B 1 140 ? 15.062 8.938 2.916 1 90.94 140 VAL B N 1
ATOM 2365 C CA . VAL B 1 140 ? 15.906 8.578 1.78 1 90.94 140 VAL B CA 1
ATOM 2366 C C . VAL B 1 140 ? 15.531 7.184 1.28 1 90.94 140 VAL B C 1
ATOM 2368 O O . VAL B 1 140 ? 15.469 6.234 2.064 1 90.94 140 VAL B O 1
ATOM 2371 N N . LEU B 1 141 ? 15.18 7.156 -0.008 1 91.31 141 LEU B N 1
ATOM 2372 C CA . LEU B 1 141 ? 14.945 5.867 -0.648 1 91.31 141 LEU B CA 1
ATOM 2373 C C . LEU B 1 141 ? 16.203 5.371 -1.352 1 91.31 141 LEU B C 1
ATOM 2375 O O . LEU B 1 141 ? 16.906 6.156 -1.985 1 91.31 141 LEU B O 1
ATOM 2379 N N . ARG B 1 142 ? 16.406 4.039 -1.113 1 87 142 ARG B N 1
ATOM 2380 C CA . ARG B 1 142 ? 17.562 3.412 -1.748 1 87 142 ARG B CA 1
ATOM 2381 C C . ARG B 1 142 ? 17.172 2.115 -2.445 1 87 142 ARG B C 1
ATOM 2383 O O . ARG B 1 142 ? 16.469 1.282 -1.868 1 87 142 ARG B O 1
ATOM 2390 N N . ASN B 1 143 ? 17.609 1.957 -3.701 1 85.25 143 ASN B N 1
ATOM 2391 C CA . ASN B 1 143 ? 17.453 0.717 -4.457 1 85.25 143 ASN B CA 1
ATOM 2392 C C . ASN B 1 143 ? 15.992 0.326 -4.609 1 85.25 143 ASN B C 1
ATOM 2394 O O . ASN B 1 143 ? 15.656 -0.858 -4.562 1 85.25 143 ASN B O 1
ATOM 2398 N N . GLY B 1 144 ? 15.148 1.228 -4.645 1 87.38 144 GLY B N 1
ATOM 2399 C CA . GLY B 1 144 ? 13.75 0.961 -4.934 1 87.38 144 GLY B CA 1
ATOM 2400 C C . GLY B 1 144 ? 12.969 0.489 -3.723 1 87.38 144 GLY B C 1
ATOM 2401 O O . GLY B 1 144 ? 11.797 0.119 -3.84 1 87.38 144 GLY B O 1
ATOM 2402 N N . ARG B 1 145 ? 13.609 0.647 -2.484 1 84.5 145 ARG B N 1
ATOM 2403 C CA . ARG B 1 145 ? 12.945 0.168 -1.276 1 84.5 145 ARG B CA 1
ATOM 2404 C C . ARG B 1 145 ? 11.977 1.213 -0.734 1 84.5 145 ARG B C 1
ATOM 2406 O O . ARG B 1 145 ? 12.336 2.381 -0.58 1 84.5 145 ARG B O 1
ATOM 2413 N N . MET B 1 146 ? 10.781 0.648 -0.516 1 89.25 146 MET B N 1
ATOM 2414 C CA . MET B 1 146 ? 9.789 1.559 0.054 1 89.25 146 MET B CA 1
ATOM 2415 C C . MET B 1 146 ? 10.055 1.783 1.54 1 89.25 146 MET B C 1
ATOM 2417 O O . MET B 1 146 ? 10.672 0.949 2.199 1 89.25 146 MET B O 1
ATOM 2421 N N . ARG B 1 147 ? 9.578 2.908 2.033 1 87.44 147 ARG B N 1
ATOM 2422 C CA . ARG B 1 147 ? 9.625 3.221 3.459 1 87.44 147 ARG B CA 1
ATOM 2423 C C . ARG B 1 147 ? 8.242 3.59 3.982 1 87.44 147 ARG B C 1
ATOM 2425 O O . ARG B 1 147 ? 7.516 4.352 3.342 1 87.44 147 ARG B O 1
ATOM 2432 N N . THR B 1 148 ? 7.875 2.99 5.109 1 87.56 148 THR B N 1
ATOM 2433 C CA . THR B 1 148 ? 6.562 3.201 5.707 1 87.56 148 THR B CA 1
ATOM 2434 C C . THR B 1 148 ? 6.695 3.768 7.117 1 87.56 148 THR B C 1
ATOM 2436 O O . THR B 1 148 ? 7.59 3.373 7.867 1 87.56 148 THR B O 1
ATOM 2439 N N . PHE B 1 149 ? 5.715 4.629 7.469 1 84.19 149 PHE B N 1
ATOM 2440 C CA . PHE B 1 149 ? 5.742 5.328 8.742 1 84.19 149 PHE B CA 1
ATOM 2441 C C . PHE B 1 149 ? 4.352 5.379 9.367 1 84.19 149 PHE B C 1
ATOM 2443 O O . PHE B 1 149 ? 3.352 5.492 8.656 1 84.19 149 PHE B O 1
ATOM 2450 N N . LEU B 1 150 ? 4.379 5.203 10.68 1 84.69 150 LEU B N 1
ATOM 2451 C CA . LEU B 1 150 ? 3.207 5.598 11.453 1 84.69 150 LEU B CA 1
ATOM 2452 C C . LEU B 1 150 ? 3.359 7.02 11.984 1 84.69 150 LEU B C 1
ATOM 2454 O O . LEU B 1 150 ? 4.41 7.379 12.516 1 84.69 150 LEU B O 1
ATOM 2458 N N . ALA B 1 151 ? 2.316 7.797 11.68 1 84.81 151 ALA B N 1
ATOM 2459 C CA . ALA B 1 151 ? 2.406 9.195 12.094 1 84.81 151 ALA B CA 1
ATOM 2460 C C . ALA B 1 151 ? 1.129 9.641 12.805 1 84.81 151 ALA B C 1
ATOM 2462 O O . ALA B 1 151 ? 0.043 9.133 12.516 1 84.81 151 ALA B O 1
ATOM 2463 N N . THR B 1 152 ? 1.377 10.508 13.742 1 81.56 152 THR B N 1
ATOM 2464 C CA . THR B 1 152 ? 0.259 11.164 14.406 1 81.56 152 THR B CA 1
ATOM 2465 C C . THR B 1 152 ? 0.234 12.656 14.078 1 81.56 152 THR B C 1
ATOM 2467 O O . THR B 1 152 ? 1.278 13.312 14.062 1 81.56 152 THR B O 1
ATOM 2470 N N . LEU B 1 153 ? -0.952 13.141 13.766 1 78.19 153 LEU B N 1
ATOM 2471 C CA . LEU B 1 153 ? -1.103 14.555 13.453 1 78.19 153 LEU B CA 1
ATOM 2472 C C . LEU B 1 153 ? -1.386 15.367 14.711 1 78.19 153 LEU B C 1
ATOM 2474 O O . LEU B 1 153 ? -2.113 14.906 15.594 1 78.19 153 LEU B O 1
ATOM 2478 N N . ALA B 1 154 ? -0.662 16.562 14.781 1 70.31 154 ALA B N 1
ATOM 2479 C CA . ALA B 1 154 ? -0.896 17.469 15.898 1 70.31 154 ALA B CA 1
ATOM 2480 C C . ALA B 1 154 ? -2.232 18.188 15.742 1 70.31 154 ALA B C 1
ATOM 2482 O O . ALA B 1 154 ? -2.672 18.469 14.625 1 70.31 154 ALA B O 1
ATOM 2483 N N . PRO B 1 155 ? -2.881 18.438 16.969 1 62.5 155 PRO B N 1
ATOM 2484 C CA . PRO B 1 155 ? -4.102 19.25 16.891 1 62.5 155 PRO B CA 1
ATOM 2485 C C . PRO B 1 155 ? -3.846 20.672 16.406 1 62.5 155 PRO B C 1
ATOM 2487 O O . PRO B 1 155 ? -2.752 21.203 16.594 1 62.5 155 PRO B O 1
ATOM 2490 N N . ARG B 1 156 ? -4.645 21.141 15.398 1 57.19 156 ARG B N 1
ATOM 2491 C CA . ARG B 1 156 ? -4.516 22.531 15 1 57.19 156 ARG B CA 1
ATOM 2492 C C . ARG B 1 156 ? -4.703 23.469 16.203 1 57.19 156 ARG B C 1
ATOM 2494 O O . ARG B 1 156 ? -5.641 23.297 16.984 1 57.19 156 ARG B O 1
ATOM 2501 N N . ILE B 1 157 ? -3.611 24.031 16.578 1 50.28 157 ILE B N 1
ATOM 2502 C CA . ILE B 1 157 ? -3.812 25.062 17.578 1 50.28 157 ILE B CA 1
ATOM 2503 C C . ILE B 1 157 ? -4.461 26.297 16.938 1 50.28 157 ILE B C 1
ATOM 2505 O O . ILE B 1 157 ? -4.152 26.641 15.797 1 50.28 157 ILE B O 1
#

Foldseek 3Di:
DDPPPQDDDLPGWDKDAAKDKDADVVFQKIKIKGWPGIFTWDADPQQAIETDDAFTKIKIKMWGNADVVGADQDKGKDQPLSRHVPSQWQFKDWDDDDPDDDPVRVVVVVVVCVVVPPPVPPPDCPVRPRPPCPPSRMDIDGRGDMIMMITHGHDDD/DDPPCQDDDLPGWDKDAAKDKDADVVFQKIKIKGWPGIFTWDADPVQAIETDDAFTKIKIKMWGNADVVGADQDKGKDQPLVRHVVSQWDFKAWDDDDPPDDPVRVVVVVVVCVVVPPPPPPPDCPPRPRVPCPPSRMDIDGRGDMIMMITHGHDDD

Nearest PDB structures (foldseek):
  4kr8-assembly1_B  TM=3.037E-01  e=4.772E+00  Salmonella enterica subsp. enterica serovar Typhi
  4kr8-assembly1_B  TM=3.064E-01  e=5.276E+00  Salmonella enterica subsp. enterica serovar Typhi

InterPro domains:
  IPR011013 Galactose mutarotase-like domain superfamily [SSF74650] (7-52)

Solvent-accessible surface area (backbone atoms only — not comparable to full-atom values): 17167 Å² total; per-residue (Å²): 135,83,76,73,78,76,65,82,48,104,82,39,59,36,66,29,53,40,48,38,34,45,72,40,76,90,61,39,30,28,43,36,41,31,53,80,55,68,39,34,28,29,51,45,97,82,61,19,39,39,65,67,70,68,62,41,54,30,32,39,36,41,32,35,49,49,52,79,35,36,52,36,59,47,55,39,73,49,43,55,45,64,38,33,66,73,52,36,68,62,42,52,39,58,21,42,76,37,63,60,46,46,42,72,51,47,55,46,48,53,50,48,45,64,67,53,68,77,74,75,77,75,67,84,69,66,82,46,77,65,55,60,77,76,63,45,55,65,43,75,35,56,70,11,39,55,49,26,25,40,30,33,36,40,69,86,124,133,83,77,74,76,78,66,79,48,104,82,38,59,37,65,28,53,41,48,39,34,44,71,40,76,89,60,39,30,28,43,35,41,30,53,79,55,67,40,35,28,30,50,44,96,83,62,18,40,40,64,66,70,70,62,40,55,31,32,38,37,41,32,36,49,50,53,80,36,36,53,38,56,48,55,39,74,48,45,55,46,63,38,33,67,74,52,36,71,63,41,51,41,59,20,43,76,38,65,62,46,46,42,71,51,46,55,46,49,54,52,48,44,66,67,51,69,77,73,76,77,77,68,85,70,64,81,47,75,63,53,59,78,74,62,45,54,66,43,77,35,56,70,10,37,55,48,26,25,39,31,33,37,40,71,85,125

Radius of gyration: 20.0 Å; Cα contacts (8 Å, |Δi|>4): 667; chains: 2; bounding 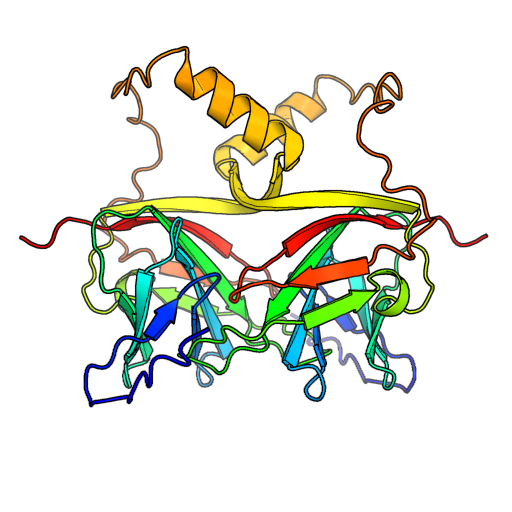box: 54×54×54 Å

pLDDT: mean 70.26, std 22.65, range [23.78, 94.75]

Organism: Ixodes scapularis (NCBI:txid6945)

Sequence (314 aa):
MGSENWKPTSSSFFPVVSWIYIKDRLRNLQFTVLPDTPEGGTSLHDGQVELMDRLRNLQLTVLPDTPEGGTSLHDGQVELMNLLSNNLLEDVAETTLSAHMLLEEVSRLQWRQAQTAFVTGRDDLDNHSTFRNQDNYVVVLRNGRMRTFLATLAPRIMGSENWKPTSSSFFPVVSWIYIKDRLRNLQFTVLPDTPEGGTSLHDGQVELMDRLRNLQLTVLPDTPEGGTSLHDGQVELMNLLSNNLLEDVAETTLSAHMLLEEVSRLQWRQAQTAFVTGRDDLDNHSTFRNQDNYVVVLRNGRMRTFLATLAPRI

Secondary structure (DSSP, 8-state):
---------TT--EEESS-EEEEETTTTEEEEEEESS-EEEEEETTTEEEES--S-EEEEEEEE---TT------EEEEGGGTBTT--EEEEEEEEEEEEEEHHHHHHHHHHHHHS---------TTS----GGG--EEEE-TT--EEEEEEEPP--/---------TT--EEESS-EEEEETTTTEEEEEEESS-EEEEEETTTEEEES--S-EEEEEEEE---TT------EEEEGGGTBTT--EEEEEEEEEEEEEEHHHHHHHHHHHHHS-------S-TTS----GGG--EEEE-TT--EEEEEEEPP--